Protein AF-A0A383DJA4-F1 (afdb_monomer_lite)

Organism: NCBI:txid408172

Radius of gyration: 22.11 Å; chains: 1; bounding box: 58×36×63 Å

Structure (mmCIF, N/CA/C/O backbone):
data_AF-A0A383DJA4-F1
#
_entry.id   AF-A0A383DJA4-F1
#
loop_
_atom_site.group_PDB
_atom_site.id
_atom_site.type_symbol
_atom_site.label_atom_id
_atom_site.label_alt_id
_atom_site.label_comp_id
_atom_site.label_asym_id
_atom_site.label_entity_id
_atom_site.label_seq_id
_atom_site.pdbx_PDB_ins_code
_atom_site.Cartn_x
_atom_site.Cartn_y
_atom_site.Cartn_z
_atom_site.occupancy
_atom_site.B_iso_or_equiv
_atom_site.auth_seq_id
_atom_site.auth_comp_id
_atom_site.auth_asym_id
_atom_site.auth_atom_id
_atom_site.pdbx_PDB_model_num
ATOM 1 N N . ASN A 1 1 ? -35.444 24.621 25.934 1.00 36.69 1 ASN A N 1
ATOM 2 C CA . ASN A 1 1 ? -34.147 24.073 26.395 1.00 36.69 1 ASN A CA 1
ATOM 3 C C . ASN A 1 1 ? -33.479 23.243 25.308 1.00 36.69 1 ASN A C 1
ATOM 5 O O . ASN A 1 1 ? -33.833 22.087 25.128 1.00 36.69 1 ASN A O 1
ATOM 9 N N . LYS A 1 2 ? -32.539 23.831 24.553 1.00 37.38 2 LYS A N 1
ATOM 10 C CA . LYS A 1 2 ? -31.688 23.091 23.603 1.00 37.38 2 LYS A CA 1
ATOM 11 C C . LYS A 1 2 ? -30.588 22.378 24.393 1.00 37.38 2 LYS A C 1
ATOM 13 O O . LYS A 1 2 ? -29.682 23.032 24.902 1.00 37.38 2 LYS A O 1
ATOM 18 N N . ILE A 1 3 ? -30.674 21.056 24.503 1.00 41.81 3 ILE A N 1
ATOM 19 C CA . ILE A 1 3 ? -29.610 20.230 25.083 1.00 41.81 3 ILE A CA 1
ATOM 20 C C . ILE A 1 3 ? -28.424 20.260 24.108 1.00 41.81 3 ILE A C 1
ATOM 22 O O . ILE A 1 3 ? -28.474 19.672 23.029 1.00 41.81 3 ILE A O 1
ATOM 26 N N . ARG A 1 4 ? -27.365 20.996 24.464 1.00 40.56 4 ARG A N 1
ATOM 27 C CA . ARG A 1 4 ? -26.066 20.935 23.782 1.00 40.56 4 ARG A CA 1
ATOM 28 C C . ARG A 1 4 ? -25.400 19.612 24.161 1.00 40.56 4 ARG A C 1
ATOM 30 O O . ARG A 1 4 ? -24.919 19.464 25.280 1.00 40.56 4 ARG A O 1
ATOM 37 N N . TYR A 1 5 ? -25.355 18.655 23.240 1.00 43.69 5 TYR A N 1
ATOM 38 C CA . TYR A 1 5 ? -24.481 17.495 23.391 1.00 43.69 5 TYR A CA 1
ATOM 39 C C . TYR A 1 5 ? -23.028 17.959 23.225 1.00 43.69 5 TYR A C 1
ATOM 41 O O . TYR A 1 5 ? -22.629 18.393 22.147 1.00 43.69 5 TYR A O 1
ATOM 49 N N . SER A 1 6 ? -22.250 17.911 24.308 1.00 46.97 6 SER A N 1
ATOM 50 C CA . SER A 1 6 ? -20.800 18.121 24.269 1.00 46.97 6 SER A CA 1
ATOM 51 C C . SER A 1 6 ? -20.149 17.063 23.372 1.00 46.97 6 SER A C 1
ATOM 53 O O . SER A 1 6 ? -20.383 15.865 23.546 1.00 46.97 6 SER A O 1
ATOM 55 N N . LEU A 1 7 ? -19.322 17.503 22.420 1.00 54.00 7 LEU A N 1
ATOM 56 C CA . LEU A 1 7 ? -18.542 16.638 21.524 1.00 54.00 7 LEU A CA 1
ATOM 57 C C . LEU A 1 7 ? -17.468 15.820 22.272 1.00 54.00 7 LEU A C 1
ATOM 59 O O . LEU A 1 7 ? -17.029 14.789 21.767 1.00 54.00 7 LEU A O 1
ATOM 63 N N . PHE A 1 8 ? -17.095 16.234 23.488 1.00 50.50 8 PHE A N 1
ATOM 64 C CA . PHE A 1 8 ? -15.982 15.680 24.264 1.00 50.50 8 PHE A CA 1
ATOM 65 C C . PHE A 1 8 ? -16.396 15.354 25.706 1.00 50.50 8 PHE A C 1
ATOM 67 O O . PHE A 1 8 ? -15.856 15.894 26.669 1.00 50.50 8 PHE A O 1
ATOM 74 N N . ASN A 1 9 ? -17.370 14.461 25.890 1.00 56.31 9 ASN A N 1
ATOM 75 C CA . ASN A 1 9 ? -17.586 13.873 27.213 1.00 56.31 9 ASN A CA 1
ATOM 76 C C . ASN A 1 9 ? -16.509 12.816 27.490 1.00 56.31 9 ASN A C 1
ATOM 78 O O . ASN A 1 9 ? -16.400 11.836 26.750 1.00 56.31 9 ASN A O 1
ATOM 82 N N . ARG A 1 10 ? -15.743 13.005 28.574 1.00 49.97 10 ARG A N 1
ATOM 83 C CA . ARG A 1 10 ? -14.721 12.067 29.063 1.00 49.97 10 ARG A CA 1
ATOM 84 C C . ARG A 1 10 ? -15.340 10.677 29.241 1.00 49.97 10 ARG A C 1
ATOM 86 O O . ARG A 1 10 ? -16.237 10.495 30.061 1.00 49.97 10 ARG A O 1
ATOM 93 N N . MET A 1 11 ? -14.880 9.699 28.463 1.00 60.19 11 MET A N 1
ATOM 94 C CA . MET A 1 11 ? -15.284 8.303 28.624 1.00 60.19 11 MET A CA 1
ATOM 95 C C . MET A 1 11 ? -14.373 7.643 29.659 1.00 60.19 11 MET A C 1
ATOM 97 O O . MET A 1 11 ? -13.220 7.356 29.367 1.00 60.19 11 MET A O 1
ATOM 101 N N . THR A 1 12 ? -14.872 7.436 30.877 1.00 57.19 12 THR A N 1
ATOM 102 C CA . THR A 1 12 ? -14.151 6.707 31.937 1.00 57.19 12 THR A CA 1
ATOM 103 C C . THR A 1 12 ? -14.198 5.192 31.740 1.00 57.19 12 THR A C 1
ATOM 105 O O . THR A 1 12 ? -13.242 4.515 32.092 1.00 57.19 12 THR A O 1
ATOM 108 N N . PHE A 1 13 ? -15.261 4.663 31.123 1.00 63.03 13 PHE A N 1
ATOM 109 C CA . PHE A 1 13 ? -15.397 3.242 30.798 1.00 63.03 13 PHE A CA 1
ATOM 110 C C . PHE A 1 13 ? -15.986 3.073 29.397 1.00 63.03 13 PHE A C 1
ATOM 112 O O . PHE A 1 13 ? -17.065 3.592 29.101 1.00 63.03 13 PHE A O 1
ATOM 119 N N . ARG A 1 14 ? -15.276 2.347 28.526 1.00 77.81 14 ARG A N 1
ATOM 120 C CA . ARG A 1 14 ? -15.771 1.944 27.203 1.00 77.81 14 ARG A CA 1
ATOM 121 C C . ARG A 1 14 ? -15.670 0.437 27.028 1.00 77.81 14 ARG A C 1
ATOM 123 O O . ARG A 1 14 ? -14.791 -0.204 27.596 1.00 77.81 14 ARG A O 1
ATOM 130 N N . GLN A 1 15 ? -16.548 -0.116 26.206 1.00 76.94 15 GLN A N 1
ATOM 131 C CA . GLN A 1 15 ? -16.398 -1.491 25.750 1.00 76.94 15 GLN A CA 1
ATOM 132 C C . GLN A 1 15 ? -15.253 -1.528 24.721 1.00 76.94 15 GLN A C 1
ATOM 134 O O . GLN A 1 15 ? -15.346 -0.796 23.730 1.00 76.94 15 GLN A O 1
ATOM 139 N N . PRO A 1 16 ? -14.175 -2.296 24.958 1.00 79.12 16 PRO A N 1
ATOM 140 C CA . PRO A 1 16 ? -13.073 -2.399 24.008 1.00 79.12 16 PRO A CA 1
ATOM 141 C C . PRO A 1 16 ? -13.547 -3.083 22.726 1.00 79.12 16 PRO A C 1
ATOM 143 O O . PRO A 1 16 ? -14.452 -3.923 22.751 1.00 79.12 16 PRO A O 1
ATOM 146 N N . VAL A 1 17 ? -12.928 -2.744 21.596 1.00 84.06 17 VAL A N 1
ATOM 147 C CA . VAL A 1 17 ? -13.124 -3.514 20.363 1.00 84.06 17 VAL A CA 1
ATOM 148 C C . VAL A 1 17 ? -12.284 -4.774 20.499 1.00 84.06 17 VAL A C 1
ATOM 150 O O . VAL A 1 17 ? -11.077 -4.715 20.315 1.00 84.06 17 VAL A O 1
ATOM 153 N N . VAL A 1 18 ? -12.894 -5.886 20.910 1.00 88.00 18 VAL A N 1
ATOM 154 C CA . VAL A 1 18 ? -12.168 -7.137 21.208 1.00 88.00 18 VAL A CA 1
ATOM 155 C C . VAL A 1 18 ? -11.721 -7.846 19.931 1.00 88.00 18 VAL A C 1
ATOM 157 O O . VAL A 1 18 ? -10.598 -8.343 19.852 1.00 88.00 18 VAL A O 1
ATOM 160 N N . PHE A 1 19 ? -12.599 -7.870 18.930 1.00 91.88 19 PHE A N 1
ATOM 161 C CA . PHE A 1 19 ? -12.393 -8.602 17.691 1.00 91.88 19 PHE A CA 1
ATOM 162 C C . PHE A 1 19 ? -13.035 -7.866 16.515 1.00 91.88 19 PHE A C 1
ATOM 164 O O . PHE A 1 19 ? -14.176 -7.408 16.618 1.00 91.88 19 PHE A O 1
ATOM 171 N N . THR A 1 20 ? -12.314 -7.792 15.398 1.00 94.06 20 THR A N 1
ATOM 172 C CA . THR A 1 20 ? -12.831 -7.307 14.116 1.00 94.06 20 THR A CA 1
ATOM 173 C C . THR A 1 20 ? -12.688 -8.434 13.088 1.00 94.06 20 THR A C 1
ATOM 175 O O . THR A 1 20 ? -11.559 -8.760 12.712 1.00 94.06 20 THR A O 1
ATOM 178 N N . PRO A 1 21 ? -13.797 -9.045 12.622 1.00 94.00 21 PRO A N 1
ATOM 179 C CA . PRO A 1 21 ? -13.732 -10.190 11.715 1.00 94.00 21 PRO A CA 1
ATOM 180 C C . PRO A 1 21 ? -13.107 -9.816 10.373 1.00 94.00 21 PRO A C 1
ATOM 182 O O . PRO A 1 21 ? -12.236 -10.536 9.890 1.00 94.00 21 PRO A O 1
ATOM 185 N N . PHE A 1 22 ? -13.527 -8.682 9.808 1.00 95.38 22 PHE A N 1
ATOM 186 C CA . PHE A 1 22 ? -12.942 -8.097 8.613 1.00 95.38 22 PHE A CA 1
ATOM 187 C C . PHE A 1 22 ? -13.108 -6.571 8.592 1.00 95.38 22 PHE A C 1
ATOM 189 O O . PHE A 1 22 ? -14.015 -6.023 9.224 1.00 95.38 22 PHE A O 1
ATOM 196 N N . ASP A 1 23 ? -12.237 -5.898 7.852 1.00 95.38 23 ASP A N 1
ATOM 197 C CA . ASP A 1 23 ? -12.237 -4.462 7.593 1.00 95.38 23 ASP A CA 1
ATOM 198 C C . ASP A 1 23 ? -11.771 -4.237 6.153 1.00 95.38 23 ASP A C 1
ATOM 200 O O . ASP A 1 23 ? -10.689 -4.681 5.775 1.00 95.38 23 ASP A O 1
ATOM 204 N N . VAL A 1 24 ? -12.605 -3.591 5.340 1.00 97.44 24 VAL A N 1
ATOM 205 C CA . VAL A 1 24 ? -12.320 -3.365 3.918 1.00 97.44 24 VAL A CA 1
ATOM 206 C C . VAL A 1 24 ? -11.939 -1.909 3.718 1.00 97.44 24 VAL A C 1
ATOM 208 O O . VAL A 1 24 ? -12.684 -1.007 4.103 1.00 97.44 24 VAL A O 1
ATOM 211 N N . LYS A 1 25 ? -10.798 -1.684 3.072 1.00 96.88 25 LYS A N 1
ATOM 212 C CA . LYS A 1 25 ? -10.290 -0.362 2.719 1.00 96.88 25 LYS A CA 1
ATOM 213 C C . LYS A 1 25 ? -10.153 -0.272 1.211 1.00 96.88 25 LYS A C 1
ATOM 215 O O . LYS A 1 25 ? -9.605 -1.164 0.571 1.00 96.88 25 LYS A O 1
ATOM 220 N N . VAL A 1 26 ? -10.636 0.829 0.657 1.00 97.19 26 VAL A N 1
ATOM 221 C CA . VAL A 1 26 ? -10.493 1.161 -0.759 1.00 97.19 26 VAL A CA 1
ATOM 222 C C . VAL A 1 26 ? -10.025 2.599 -0.829 1.00 97.19 26 VAL A C 1
ATOM 224 O O . VAL A 1 26 ? -10.573 3.456 -0.133 1.00 97.19 26 VAL A O 1
ATOM 227 N N . GLY A 1 27 ? -9.019 2.874 -1.649 1.00 94.88 27 GLY A N 1
ATOM 228 C CA . GLY A 1 27 ? -8.505 4.227 -1.755 1.00 94.88 27 GLY A CA 1
ATOM 229 C C . GLY A 1 27 ? -7.751 4.507 -3.038 1.00 94.88 27 GLY A C 1
ATOM 230 O O . GLY A 1 27 ? -7.279 3.609 -3.731 1.00 94.88 27 GLY A O 1
ATOM 231 N N . TYR A 1 28 ? -7.647 5.799 -3.325 1.00 93.38 28 TYR A N 1
ATOM 232 C CA . TYR A 1 28 ? -6.825 6.339 -4.394 1.00 93.38 28 TYR A CA 1
ATOM 233 C C . TYR A 1 28 ? -5.435 6.655 -3.863 1.00 93.38 28 TYR A C 1
ATOM 235 O O . TYR A 1 28 ? -5.292 7.134 -2.736 1.00 93.38 28 TYR A O 1
ATOM 243 N N . LEU A 1 29 ? -4.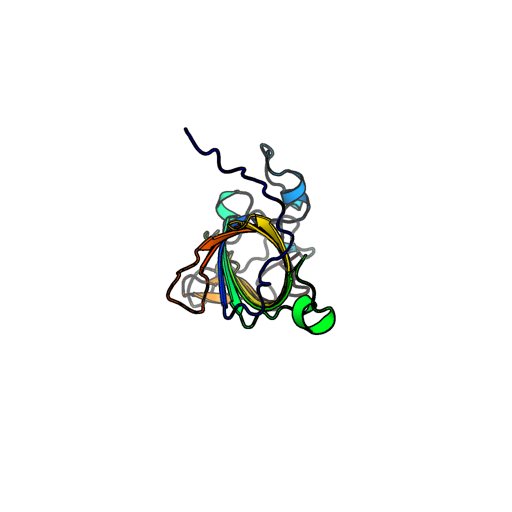422 6.429 -4.689 1.00 90.81 29 LEU A N 1
ATOM 244 C CA . LEU A 1 29 ? -3.044 6.738 -4.342 1.00 90.81 29 LEU A CA 1
ATOM 245 C C . LEU A 1 29 ? -2.300 7.394 -5.497 1.00 90.81 29 LEU A C 1
ATOM 247 O O . LEU A 1 29 ? -2.626 7.204 -6.672 1.00 90.81 29 LEU A O 1
ATOM 251 N N . TYR A 1 30 ? -1.274 8.142 -5.111 1.00 88.81 30 TYR A N 1
ATOM 252 C CA . TYR A 1 30 ? -0.216 8.604 -5.992 1.00 88.81 30 TYR A CA 1
ATOM 253 C C . TYR A 1 30 ? 1.065 7.849 -5.654 1.00 88.81 30 TYR A C 1
ATOM 255 O O . TYR A 1 30 ? 1.233 7.438 -4.507 1.00 88.81 30 TYR A O 1
ATOM 263 N N . TYR A 1 31 ? 1.962 7.659 -6.620 1.00 87.00 31 TYR A N 1
ATOM 264 C CA . TYR A 1 31 ? 3.228 6.970 -6.374 1.00 87.00 31 TYR A CA 1
ATOM 265 C C . TYR A 1 31 ? 4.440 7.688 -6.969 1.00 87.00 31 TYR A C 1
ATOM 267 O O . TYR A 1 31 ? 4.378 8.400 -7.976 1.00 87.00 31 TYR A O 1
ATOM 275 N N . GLY A 1 32 ? 5.573 7.478 -6.311 1.00 85.31 32 GLY A N 1
ATOM 276 C CA . GLY A 1 32 ? 6.858 8.072 -6.636 1.00 85.31 32 GLY A CA 1
ATOM 277 C C . GLY A 1 32 ? 7.852 7.843 -5.508 1.00 85.31 32 GLY A C 1
ATOM 278 O O . GLY A 1 32 ? 7.481 7.363 -4.435 1.00 85.31 32 GLY A O 1
ATOM 279 N N . ARG A 1 33 ? 9.109 8.202 -5.761 1.00 81.69 33 ARG A N 1
ATOM 280 C CA . ARG A 1 33 ? 10.198 8.041 -4.793 1.00 81.69 33 ARG A CA 1
ATOM 281 C C . ARG A 1 33 ? 10.136 9.092 -3.678 1.00 81.69 33 ARG A C 1
ATOM 283 O O . ARG A 1 33 ? 9.315 10.003 -3.702 1.00 81.69 33 ARG A O 1
ATOM 290 N N . LYS A 1 34 ? 11.050 9.019 -2.707 1.00 74.56 34 LYS A N 1
ATOM 291 C CA . LYS A 1 34 ? 11.181 9.964 -1.581 1.00 74.56 34 LYS A CA 1
ATOM 292 C C . LYS A 1 34 ? 11.076 11.449 -1.979 1.00 74.56 34 LYS A C 1
ATOM 294 O O . LYS A 1 34 ? 10.417 12.206 -1.271 1.00 74.56 34 LYS A O 1
ATOM 299 N N . ASN A 1 35 ? 11.684 11.855 -3.096 1.00 72.19 35 ASN A N 1
ATOM 300 C CA . ASN A 1 35 ? 11.674 13.249 -3.565 1.00 72.19 35 ASN A CA 1
ATOM 301 C C . ASN A 1 35 ? 10.301 13.713 -4.080 1.00 72.19 35 ASN A C 1
ATOM 303 O O . ASN A 1 35 ? 9.970 14.889 -3.960 1.00 72.19 35 ASN A O 1
ATOM 307 N N . TYR A 1 36 ? 9.460 12.785 -4.541 1.00 72.75 36 TYR A N 1
ATOM 308 C CA . TYR A 1 36 ? 8.096 13.087 -4.964 1.00 72.75 36 TYR A CA 1
ATOM 309 C C . TYR A 1 36 ? 7.235 13.524 -3.770 1.00 72.75 36 TYR A C 1
ATOM 311 O O . TYR A 1 36 ? 6.466 14.481 -3.845 1.00 72.75 36 TYR A O 1
ATOM 319 N N . TRP A 1 37 ? 7.396 12.836 -2.636 1.00 70.56 37 TRP A N 1
ATOM 320 C CA . TRP A 1 37 ? 6.610 13.084 -1.427 1.00 70.56 37 TRP A CA 1
ATOM 321 C C . TRP A 1 37 ? 7.079 14.293 -0.623 1.00 70.56 37 TRP A C 1
ATOM 323 O O . TRP A 1 37 ? 6.260 14.908 0.057 1.00 70.56 37 TRP A O 1
ATOM 333 N N . SER A 1 38 ? 8.359 14.672 -0.710 1.00 65.12 38 SER A N 1
ATOM 334 C CA . SER A 1 38 ? 8.870 15.869 -0.026 1.00 65.12 38 SER A CA 1
ATOM 335 C C . SER A 1 38 ? 8.292 17.177 -0.577 1.00 65.12 38 SER A C 1
ATOM 337 O O . SER A 1 38 ? 8.434 18.217 0.061 1.00 65.12 38 SER A O 1
ATOM 339 N N . GLN A 1 39 ? 7.626 17.124 -1.733 1.00 63.84 39 GLN A N 1
ATOM 340 C CA . GLN A 1 39 ? 7.065 18.279 -2.432 1.00 63.84 39 GLN A CA 1
ATOM 341 C C . GLN A 1 39 ? 5.526 18.368 -2.320 1.00 63.84 39 GLN A C 1
ATOM 343 O O . GLN A 1 39 ? 4.914 19.269 -2.889 1.00 63.84 39 GLN A O 1
ATOM 348 N N . LEU A 1 40 ? 4.871 17.458 -1.584 1.00 60.19 40 LEU A N 1
ATOM 349 C CA . LEU A 1 40 ? 3.418 17.465 -1.345 1.00 60.19 40 LEU A CA 1
ATOM 350 C C . LEU A 1 40 ? 3.045 18.240 -0.059 1.00 60.19 40 LEU A C 1
ATOM 352 O O . LEU A 1 40 ? 3.847 18.285 0.872 1.00 60.19 40 LEU A O 1
ATOM 356 N N . PRO A 1 41 ? 1.832 18.832 0.049 1.00 48.44 41 PRO A N 1
ATOM 357 C CA . PRO A 1 41 ? 0.689 18.741 -0.872 1.00 48.44 41 PRO A CA 1
ATOM 358 C C . PRO A 1 41 ? 0.663 19.817 -1.974 1.00 48.44 41 PRO A C 1
ATOM 360 O O . PRO A 1 41 ? -0.220 19.786 -2.827 1.00 48.44 41 PRO A O 1
ATOM 363 N N . PHE A 1 42 ? 1.609 20.758 -1.971 1.00 48.91 42 PHE A N 1
ATOM 364 C CA . PHE A 1 42 ? 1.655 21.891 -2.896 1.00 48.91 42 PHE A CA 1
ATOM 365 C C . PHE A 1 42 ? 2.830 21.742 -3.865 1.00 48.91 42 PHE A C 1
ATOM 367 O O . PHE A 1 42 ? 3.833 22.437 -3.729 1.00 48.91 42 PHE A O 1
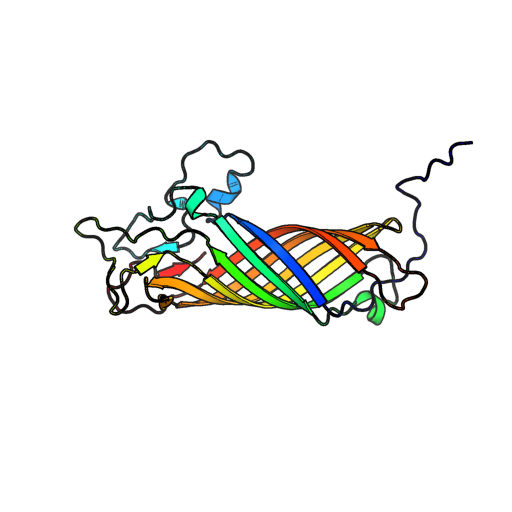ATOM 374 N N . ASN A 1 43 ? 2.710 20.836 -4.839 1.00 50.44 43 ASN A N 1
ATOM 375 C CA . ASN A 1 43 ? 3.715 20.729 -5.892 1.00 50.44 43 ASN A CA 1
ATOM 376 C C . ASN A 1 43 ? 3.246 21.437 -7.168 1.00 50.44 43 ASN A C 1
ATOM 378 O O . ASN A 1 43 ? 2.307 20.988 -7.825 1.00 50.44 43 ASN A O 1
ATOM 382 N N . SER A 1 44 ? 3.904 22.543 -7.510 1.00 51.94 44 SER A N 1
ATOM 383 C CA . SER A 1 44 ? 3.809 23.217 -8.812 1.00 51.94 44 SER A CA 1
ATOM 384 C C . SER A 1 44 ? 5.055 23.001 -9.679 1.00 51.94 44 SER A C 1
ATOM 386 O O . SER A 1 44 ? 5.136 23.554 -10.774 1.00 51.94 44 SER A O 1
ATOM 388 N N . SER A 1 45 ? 6.038 22.231 -9.197 1.00 55.62 45 SER A N 1
ATOM 389 C CA . SER A 1 45 ? 7.289 21.977 -9.909 1.00 55.62 45 SER A CA 1
ATOM 390 C C . SER A 1 45 ? 7.194 20.752 -10.822 1.00 55.62 45 SER A C 1
ATOM 392 O O . SER A 1 45 ? 6.394 19.840 -10.599 1.00 55.62 45 SER A O 1
ATOM 394 N N . ASN A 1 46 ? 7.990 20.756 -11.893 1.00 59.66 46 ASN A N 1
ATOM 395 C CA . ASN A 1 46 ? 8.034 19.658 -12.854 1.00 59.66 46 ASN A CA 1
ATOM 396 C C . ASN A 1 46 ? 8.634 18.404 -12.202 1.00 59.66 46 ASN A C 1
ATOM 398 O O . ASN A 1 46 ? 9.686 18.474 -11.571 1.00 59.66 46 ASN A O 1
ATOM 402 N N . ILE A 1 47 ? 7.976 17.259 -12.401 1.00 63.62 47 ILE A N 1
ATOM 403 C CA . ILE A 1 47 ? 8.451 15.942 -11.960 1.00 63.62 47 ILE A CA 1
ATOM 404 C C . ILE A 1 47 ? 9.815 15.660 -12.602 1.00 63.62 47 ILE A C 1
ATOM 406 O O . ILE A 1 47 ? 9.982 15.806 -13.812 1.00 63.62 47 ILE A O 1
ATOM 410 N N . THR A 1 48 ? 10.787 15.246 -11.791 1.00 64.31 48 THR A N 1
ATOM 411 C CA . THR A 1 48 ? 12.163 14.971 -12.220 1.00 64.31 48 THR A CA 1
ATOM 412 C C . THR A 1 48 ? 12.475 13.474 -12.212 1.00 64.31 48 THR A C 1
ATOM 414 O O . THR A 1 48 ? 11.763 12.662 -11.622 1.00 64.31 48 THR A O 1
ATOM 417 N N . ILE A 1 49 ? 13.602 13.089 -12.817 1.00 61.38 49 ILE A N 1
ATOM 418 C CA . ILE A 1 49 ? 14.094 11.698 -12.845 1.00 61.38 49 ILE A CA 1
ATOM 419 C C . ILE A 1 49 ? 14.279 11.126 -11.426 1.00 61.38 49 ILE A C 1
ATOM 421 O O . ILE A 1 49 ? 14.073 9.934 -11.203 1.00 61.38 49 ILE A O 1
ATOM 425 N N . THR A 1 50 ? 14.609 11.970 -10.442 1.00 65.25 50 THR A N 1
ATOM 426 C CA . THR A 1 50 ? 14.807 11.537 -9.047 1.00 65.25 50 THR A CA 1
ATOM 427 C C . THR A 1 50 ? 13.513 11.125 -8.334 1.00 65.25 50 THR A C 1
ATOM 429 O O . THR A 1 50 ? 13.568 10.504 -7.272 1.00 65.25 50 THR A O 1
ATOM 432 N N . ASP A 1 51 ? 12.357 11.406 -8.943 1.00 73.44 51 ASP A N 1
ATOM 433 C CA . ASP A 1 51 ? 11.025 11.043 -8.450 1.00 73.44 51 ASP A CA 1
ATOM 434 C C . ASP A 1 51 ? 10.556 9.672 -8.971 1.00 73.44 51 ASP A C 1
ATOM 436 O O . ASP A 1 51 ? 9.445 9.221 -8.655 1.00 73.44 51 ASP A O 1
ATOM 440 N N . SER A 1 52 ? 11.370 9.014 -9.805 1.00 81.06 52 SER A N 1
ATOM 441 C CA . SER A 1 52 ? 11.100 7.683 -10.350 1.00 81.06 52 SER A CA 1
ATOM 442 C C . SER A 1 52 ? 11.221 6.598 -9.267 1.00 81.06 52 SER A C 1
ATOM 444 O O . SER A 1 52 ? 12.259 6.531 -8.609 1.00 81.06 52 SER A O 1
ATOM 446 N N . PRO A 1 53 ? 10.204 5.733 -9.092 1.00 84.00 53 PRO A N 1
ATOM 447 C CA . PRO A 1 53 ? 10.226 4.624 -8.138 1.00 84.00 53 PRO A CA 1
ATOM 448 C C . PRO A 1 53 ? 10.996 3.401 -8.665 1.00 84.00 53 PRO A C 1
ATOM 450 O O . PRO A 1 53 ? 11.222 2.453 -7.925 1.00 84.00 53 PRO A O 1
ATOM 453 N N . VAL A 1 54 ? 11.369 3.380 -9.951 1.00 86.69 54 VAL A N 1
ATOM 454 C CA . VAL A 1 54 ? 12.166 2.292 -10.535 1.00 86.69 54 VAL A CA 1
ATOM 455 C C . VAL A 1 54 ? 13.648 2.648 -10.517 1.00 86.69 54 VAL A C 1
ATOM 457 O O . VAL A 1 54 ? 14.030 3.782 -10.820 1.00 86.69 54 VAL A O 1
ATOM 460 N N . LEU A 1 55 ? 14.480 1.663 -10.189 1.00 85.25 55 LEU A N 1
ATOM 461 C CA . LEU A 1 55 ? 15.934 1.747 -10.257 1.00 85.25 55 LEU A CA 1
ATOM 462 C C . LEU A 1 55 ? 16.397 1.168 -11.594 1.00 85.25 55 LEU A C 1
ATOM 464 O O . LEU A 1 55 ? 16.071 0.025 -11.924 1.00 85.25 55 LEU A O 1
ATOM 468 N N . LEU A 1 56 ? 17.122 1.979 -12.360 1.00 85.62 56 LEU A N 1
ATOM 469 C CA . LEU A 1 56 ? 17.634 1.625 -13.680 1.00 85.62 56 LEU A CA 1
ATOM 470 C C . LEU A 1 56 ? 19.080 1.129 -13.596 1.00 85.62 56 LEU A C 1
ATOM 472 O O . LEU A 1 56 ? 19.824 1.512 -12.691 1.00 85.62 56 LEU A O 1
ATOM 476 N N . ASP A 1 57 ? 19.471 0.297 -14.555 1.00 80.88 57 ASP A N 1
ATOM 477 C CA . ASP A 1 57 ? 20.857 -0.085 -14.788 1.00 80.88 57 ASP A CA 1
ATOM 478 C C . ASP A 1 57 ? 21.683 1.053 -15.423 1.00 80.88 57 ASP A C 1
ATOM 480 O O . ASP A 1 57 ? 21.191 2.143 -15.712 1.00 80.88 57 ASP A O 1
ATOM 484 N N . SER A 1 58 ? 22.975 0.809 -15.652 1.00 78.12 58 SER A N 1
ATOM 485 C CA . SER A 1 58 ? 23.889 1.804 -16.229 1.00 78.12 58 SER A CA 1
ATOM 486 C C . SER A 1 58 ? 23.652 2.107 -17.714 1.00 78.12 58 SER A C 1
ATOM 488 O O . SER A 1 58 ? 24.294 3.013 -18.249 1.00 78.12 58 SER A O 1
ATOM 490 N N . THR A 1 59 ? 22.766 1.373 -18.396 1.00 75.25 59 THR A N 1
ATOM 491 C CA . THR A 1 59 ? 22.460 1.604 -19.817 1.00 75.25 59 THR A CA 1
ATOM 492 C C . THR A 1 59 ? 21.494 2.765 -20.013 1.00 75.25 59 THR A C 1
ATOM 494 O O . THR A 1 59 ? 21.421 3.314 -21.113 1.00 75.25 59 THR A O 1
ATOM 497 N N . GLN A 1 60 ? 20.786 3.175 -18.954 1.00 73.69 60 GLN A N 1
ATOM 498 C CA . GLN A 1 60 ? 19.807 4.243 -19.030 1.00 73.69 60 GLN A CA 1
ATOM 499 C C . GLN A 1 60 ? 19.780 5.138 -17.789 1.00 73.69 60 GLN A C 1
ATOM 501 O O . GLN A 1 60 ? 19.646 4.686 -16.659 1.00 73.69 60 GLN A O 1
ATOM 506 N N . TYR A 1 61 ? 19.765 6.450 -18.033 1.00 67.19 61 TYR A N 1
ATOM 507 C CA . TYR A 1 61 ? 19.786 7.467 -16.976 1.00 67.19 61 TYR A CA 1
ATOM 508 C C . TYR A 1 61 ? 18.430 8.137 -16.722 1.00 67.19 61 TYR A C 1
ATOM 510 O O . TYR A 1 61 ? 18.302 8.901 -15.771 1.00 67.19 61 TYR A O 1
ATOM 518 N N . GLU A 1 62 ? 17.411 7.871 -17.548 1.00 73.06 62 GLU A N 1
ATOM 519 C CA . GLU A 1 62 ? 16.112 8.547 -17.460 1.00 73.06 62 GLU A CA 1
ATOM 520 C C . GLU A 1 62 ? 14.923 7.580 -17.547 1.00 73.06 62 GLU A C 1
ATOM 522 O O . GLU A 1 62 ? 14.850 6.744 -18.452 1.00 73.06 62 GLU A O 1
ATOM 527 N N . PHE A 1 63 ? 13.932 7.763 -16.667 1.00 78.62 63 PHE A N 1
ATOM 528 C CA . PHE A 1 63 ? 12.649 7.054 -16.701 1.00 78.62 63 PHE A CA 1
ATOM 529 C C . PHE A 1 63 ? 11.494 8.025 -16.980 1.00 78.62 63 PHE A C 1
ATOM 531 O O . PHE A 1 63 ? 10.803 8.481 -16.069 1.00 78.62 63 PHE A O 1
ATOM 538 N N . LYS A 1 64 ? 11.285 8.355 -18.260 1.00 78.44 64 LYS A N 1
ATOM 539 C CA . LYS A 1 64 ? 10.313 9.384 -18.681 1.00 78.44 64 LYS A CA 1
ATOM 540 C C . LYS A 1 64 ? 8.856 8.905 -18.775 1.00 78.44 64 LYS A C 1
ATOM 542 O O . LYS A 1 64 ? 7.953 9.679 -19.068 1.00 78.44 64 LYS A O 1
ATOM 547 N N . ILE A 1 65 ? 8.607 7.624 -18.505 1.00 81.56 65 ILE A N 1
ATOM 548 C CA . ILE A 1 65 ? 7.304 6.964 -18.702 1.00 81.56 65 ILE A CA 1
ATOM 549 C C . ILE A 1 65 ? 6.200 7.573 -17.808 1.00 81.56 65 ILE A C 1
ATOM 551 O O . ILE A 1 65 ? 5.031 7.651 -18.190 1.00 81.56 65 ILE A O 1
ATOM 555 N N . ILE A 1 66 ? 6.574 8.050 -16.617 1.00 80.44 66 ILE A N 1
ATOM 556 C CA . ILE A 1 66 ? 5.656 8.568 -15.589 1.00 80.44 66 ILE A CA 1
ATOM 557 C C . ILE A 1 66 ? 5.944 10.026 -15.200 1.00 80.44 66 ILE A C 1
ATOM 559 O O . ILE A 1 66 ? 5.754 10.425 -14.050 1.00 80.44 66 ILE A O 1
ATOM 563 N N . GLU A 1 67 ? 6.430 10.842 -16.135 1.00 76.75 67 GLU A N 1
ATOM 564 C CA . GLU A 1 67 ? 6.642 12.280 -15.889 1.00 76.75 67 GLU A CA 1
ATOM 565 C C . GLU A 1 67 ? 5.333 13.031 -15.627 1.00 76.75 67 GLU A C 1
ATOM 567 O O . GLU A 1 67 ? 5.325 14.048 -14.942 1.00 76.75 67 GLU A O 1
ATOM 572 N N . THR A 1 68 ? 4.206 12.522 -16.125 1.00 77.19 68 THR A N 1
ATOM 573 C CA . THR A 1 68 ? 2.896 13.127 -15.885 1.00 77.19 68 THR A CA 1
ATOM 574 C C . THR A 1 68 ? 2.285 12.618 -14.581 1.00 77.19 68 THR A C 1
ATOM 576 O O . THR A 1 68 ? 2.334 11.430 -14.255 1.00 77.19 68 THR A O 1
ATOM 579 N N . THR A 1 69 ? 1.626 13.509 -13.834 1.00 76.94 69 THR A N 1
ATOM 580 C CA . THR A 1 69 ? 0.901 13.141 -12.603 1.00 76.94 69 THR A CA 1
ATOM 581 C C . THR A 1 69 ? -0.252 12.176 -12.865 1.00 76.94 69 THR A C 1
ATOM 583 O O . THR A 1 69 ? -0.649 11.436 -11.969 1.00 76.94 69 THR A O 1
ATOM 586 N N . THR A 1 70 ? -0.797 12.155 -14.083 1.00 81.62 70 THR A N 1
ATOM 587 C CA . THR A 1 70 ? -1.836 11.209 -14.505 1.00 81.62 70 THR A CA 1
ATOM 588 C C . THR A 1 70 ? -1.328 9.777 -14.500 1.00 81.62 70 THR A C 1
ATOM 590 O O . THR A 1 70 ? -2.011 8.913 -13.960 1.00 81.62 70 THR A O 1
ATOM 593 N N . ASN A 1 71 ? -0.105 9.544 -14.989 1.00 85.50 71 ASN A N 1
ATOM 594 C CA . ASN A 1 71 ? 0.510 8.215 -15.016 1.00 85.50 71 ASN A CA 1
ATOM 595 C C . ASN A 1 71 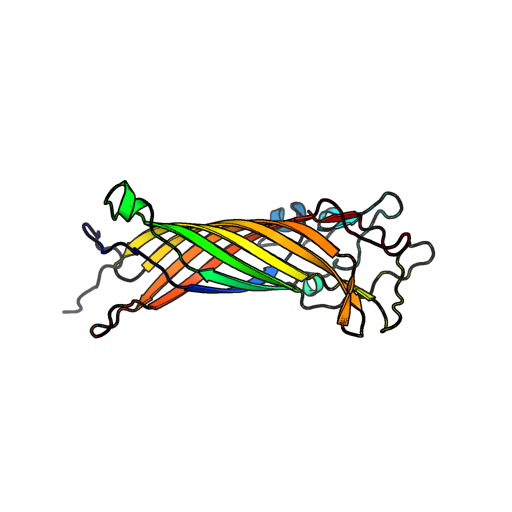? 0.934 7.733 -13.624 1.00 85.50 71 ASN A C 1
ATOM 597 O O . ASN A 1 71 ? 1.345 6.592 -13.476 1.00 85.50 71 ASN A O 1
ATOM 601 N N . ARG A 1 72 ? 0.816 8.587 -12.598 1.00 86.25 72 ARG A N 1
ATOM 602 C CA . ARG A 1 72 ? 1.172 8.285 -11.209 1.00 86.25 72 ARG A CA 1
ATOM 603 C C . ARG A 1 72 ? -0.018 7.913 -10.332 1.00 86.25 72 ARG A C 1
ATOM 605 O O . ARG A 1 72 ? 0.112 7.926 -9.114 1.00 86.25 72 ARG A O 1
ATOM 612 N N . LYS A 1 73 ? -1.182 7.632 -10.914 1.00 89.81 73 LYS A N 1
ATOM 613 C CA . LYS A 1 73 ? -2.416 7.353 -10.169 1.00 89.81 73 LYS A CA 1
ATOM 614 C C . LYS A 1 73 ? -2.704 5.862 -10.113 1.00 89.81 73 LYS A C 1
ATOM 616 O O . LYS A 1 73 ? -2.556 5.156 -11.108 1.00 89.81 73 LYS A O 1
ATOM 621 N N . GLY A 1 74 ? -3.188 5.413 -8.964 1.00 91.88 74 GLY A N 1
ATOM 622 C CA . GLY A 1 74 ? -3.661 4.049 -8.791 1.00 91.88 74 GLY A CA 1
ATOM 623 C C . GLY A 1 74 ? -4.782 3.925 -7.773 1.00 91.88 74 GLY A C 1
ATOM 624 O O . GLY A 1 74 ? -5.158 4.882 -7.088 1.00 91.88 74 GLY A O 1
ATOM 625 N N . LEU A 1 75 ? -5.294 2.706 -7.692 1.00 94.94 75 LEU A N 1
ATOM 626 C CA . LEU A 1 75 ? -6.247 2.237 -6.704 1.00 94.94 75 LEU A CA 1
ATOM 627 C C . LEU A 1 75 ? -5.552 1.216 -5.810 1.00 94.94 75 LEU A C 1
ATOM 629 O O . LEU A 1 75 ? -4.809 0.364 -6.301 1.00 94.94 75 LEU A O 1
ATOM 633 N N . PHE A 1 76 ? -5.859 1.242 -4.518 1.00 95.25 76 PHE A N 1
ATOM 634 C CA . PHE A 1 76 ? -5.615 0.096 -3.657 1.00 95.25 76 PHE A CA 1
ATOM 635 C C . PHE A 1 76 ? -6.912 -0.428 -3.055 1.00 95.25 76 PHE A C 1
ATOM 637 O O . PHE A 1 76 ? -7.837 0.330 -2.749 1.00 95.25 76 PHE A O 1
ATOM 644 N N . ILE A 1 77 ? -6.941 -1.741 -2.866 1.00 97.00 77 ILE A N 1
ATOM 645 C CA . ILE A 1 77 ? -7.954 -2.459 -2.104 1.00 97.00 77 ILE A CA 1
ATOM 646 C C . ILE A 1 77 ? -7.209 -3.284 -1.060 1.00 97.00 77 ILE A C 1
ATOM 648 O O . ILE A 1 77 ? -6.244 -3.978 -1.378 1.00 97.00 77 ILE A O 1
ATOM 652 N N . GLU A 1 78 ? -7.644 -3.197 0.188 1.00 97.44 78 GLU A N 1
ATOM 653 C CA . GLU A 1 78 ? -7.099 -3.972 1.296 1.00 97.44 78 GLU A CA 1
ATOM 654 C C . GLU A 1 78 ? -8.236 -4.579 2.108 1.00 97.44 78 GLU A C 1
ATOM 656 O O . GLU A 1 78 ? -9.234 -3.918 2.399 1.00 97.44 78 GLU A O 1
ATOM 661 N N . ILE A 1 79 ? -8.080 -5.849 2.464 1.00 97.88 79 ILE A N 1
ATOM 662 C CA . ILE A 1 79 ? -8.989 -6.558 3.355 1.00 97.88 79 ILE A CA 1
ATOM 663 C C . ILE A 1 79 ? -8.163 -7.016 4.544 1.00 97.88 79 ILE A C 1
ATOM 665 O O . ILE A 1 79 ? -7.364 -7.941 4.414 1.00 97.88 79 ILE A O 1
ATOM 669 N N . ASP A 1 80 ? -8.378 -6.388 5.694 1.00 97.06 80 ASP A N 1
ATOM 670 C CA . ASP A 1 80 ? -7.844 -6.866 6.962 1.00 97.06 80 ASP A CA 1
ATOM 671 C C . ASP A 1 80 ? -8.844 -7.845 7.582 1.00 97.06 80 ASP A C 1
ATOM 673 O O . ASP A 1 80 ? -10.045 -7.588 7.567 1.00 97.06 80 ASP A O 1
ATOM 677 N N . PHE A 1 81 ? -8.382 -8.945 8.165 1.00 97.00 81 PHE A N 1
ATOM 678 C CA . PHE A 1 81 ? -9.230 -9.967 8.771 1.00 97.00 81 PHE A CA 1
ATOM 679 C C . PHE A 1 81 ? -8.610 -10.552 10.042 1.00 97.00 81 PHE A C 1
ATOM 681 O O . PHE A 1 81 ? -7.408 -10.440 10.290 1.00 97.00 81 PHE A O 1
ATOM 688 N N . LEU A 1 82 ? -9.466 -11.163 10.870 1.00 95.62 82 LEU A N 1
ATOM 689 C CA . LEU A 1 82 ? -9.099 -11.815 12.136 1.00 95.62 82 LEU A CA 1
ATOM 690 C C . LEU A 1 82 ? -8.350 -10.896 13.115 1.00 95.62 82 LEU A C 1
ATOM 692 O O . LEU A 1 82 ? -7.438 -11.324 13.826 1.00 95.62 82 LEU A O 1
ATOM 696 N N . ARG A 1 83 ? -8.731 -9.617 13.173 1.00 95.69 83 ARG A N 1
ATOM 697 C CA . ARG A 1 83 ? -8.031 -8.651 14.021 1.00 95.69 83 ARG A CA 1
ATOM 698 C C . ARG A 1 83 ? -8.454 -8.825 15.470 1.00 95.69 83 ARG A C 1
ATOM 700 O O . ARG A 1 83 ? -9.635 -8.713 15.795 1.00 95.69 83 ARG A O 1
ATOM 707 N N . THR A 1 84 ? -7.481 -9.052 16.339 1.00 94.19 84 THR A N 1
ATOM 708 C CA . THR A 1 84 ? -7.688 -9.383 17.750 1.00 94.19 84 THR A CA 1
ATOM 709 C C . THR A 1 84 ? -6.993 -8.364 18.638 1.00 94.19 84 THR A C 1
ATOM 711 O O . THR A 1 84 ? -5.848 -7.994 18.388 1.00 94.19 84 THR A O 1
ATOM 714 N N . ASN A 1 85 ? -7.685 -7.895 19.675 1.00 92.19 85 ASN A N 1
ATOM 715 C CA . ASN A 1 85 ? -7.190 -6.855 20.571 1.00 92.19 85 ASN A CA 1
ATOM 716 C C . ASN A 1 85 ? -6.332 -7.416 21.710 1.00 92.19 85 ASN A C 1
ATOM 718 O O . ASN A 1 85 ? -6.854 -7.882 22.719 1.00 92.19 85 ASN A O 1
ATOM 722 N N . LEU A 1 86 ? -5.014 -7.312 21.579 1.00 85.44 86 LEU A N 1
ATOM 723 C CA . LEU A 1 86 ? -4.061 -7.830 22.556 1.00 85.44 86 LEU A CA 1
ATOM 724 C C . LEU A 1 86 ? -4.125 -7.112 23.906 1.00 85.44 86 LEU A C 1
ATOM 726 O O . LEU A 1 86 ? -3.963 -7.754 24.941 1.00 85.44 86 LEU A O 1
ATOM 730 N N . THR A 1 87 ? -4.387 -5.800 23.939 1.00 80.38 87 THR A N 1
ATOM 731 C CA . THR A 1 87 ? -4.418 -5.056 25.214 1.00 80.38 87 THR A CA 1
ATOM 732 C C . THR A 1 87 ? -5.584 -5.473 26.096 1.00 80.38 87 THR A C 1
ATOM 734 O O . THR A 1 87 ? -5.450 -5.457 27.321 1.00 80.38 87 THR A O 1
ATOM 737 N N . HIS A 1 88 ? -6.688 -5.904 25.483 1.00 81.06 88 HIS A N 1
ATOM 738 C CA . HIS A 1 88 ? -7.811 -6.491 26.199 1.00 81.06 88 HIS A CA 1
ATOM 739 C C . HIS A 1 88 ? -7.425 -7.806 26.892 1.00 81.06 88 HIS A C 1
ATOM 741 O O . HIS A 1 88 ? -7.767 -7.986 28.057 1.00 81.06 88 HIS A O 1
ATOM 747 N N . PHE A 1 89 ? -6.684 -8.688 26.214 1.00 81.12 89 PHE A N 1
ATOM 748 C CA . PHE A 1 89 ? -6.332 -10.010 26.749 1.00 81.12 89 PHE A CA 1
ATOM 749 C C . PHE A 1 89 ? -5.136 -9.996 27.711 1.00 81.12 89 PHE A C 1
ATOM 751 O O . PHE A 1 89 ? -5.108 -10.781 28.651 1.00 81.12 89 PHE A O 1
ATOM 758 N N . ILE A 1 90 ? -4.151 -9.117 27.497 1.00 82.56 90 ILE A N 1
ATOM 759 C CA . ILE A 1 90 ? -2.918 -9.093 28.301 1.00 82.56 90 ILE A CA 1
ATOM 760 C C . ILE A 1 90 ? -3.087 -8.206 29.539 1.00 82.56 90 ILE A C 1
ATOM 762 O O . ILE A 1 90 ? -2.799 -8.622 30.658 1.00 82.56 90 ILE A O 1
ATOM 766 N N . PHE A 1 91 ? -3.566 -6.975 29.350 1.00 81.75 91 PHE A N 1
ATOM 767 C CA . PHE A 1 91 ? -3.583 -5.951 30.401 1.00 81.75 91 PHE A CA 1
ATOM 768 C C . PHE A 1 91 ? -4.981 -5.682 30.965 1.00 81.75 91 PHE A C 1
ATOM 770 O O . PHE A 1 91 ? -5.113 -4.879 31.884 1.00 81.75 91 PHE A O 1
ATOM 777 N N . HIS A 1 92 ? -6.024 -6.315 30.412 1.00 80.12 92 HIS A N 1
ATOM 778 C CA . HIS A 1 92 ? -7.422 -6.123 30.815 1.00 80.12 92 HIS A CA 1
ATOM 779 C C . HIS A 1 92 ? -7.858 -4.645 30.829 1.00 80.12 92 HIS A C 1
ATOM 781 O O . HIS A 1 92 ? -8.745 -4.242 31.581 1.00 80.12 92 HIS A O 1
ATOM 787 N N . GLN A 1 93 ? -7.242 -3.824 29.972 1.00 76.50 93 GLN A N 1
ATOM 788 C CA . GLN A 1 93 ? -7.508 -2.391 29.878 1.00 76.50 93 GLN A CA 1
ATOM 789 C C . GLN A 1 93 ? -8.339 -2.047 28.640 1.00 76.50 93 GLN A C 1
ATOM 791 O O . GLN A 1 93 ? -8.351 -2.773 27.647 1.00 76.50 93 GLN A O 1
ATOM 796 N N . ASN A 1 94 ? -9.001 -0.891 28.682 1.00 76.25 94 ASN A N 1
ATOM 797 C CA . ASN A 1 94 ? -9.861 -0.395 27.606 1.00 76.25 94 ASN A CA 1
ATOM 798 C C . ASN A 1 94 ? -9.541 1.049 27.179 1.00 76.25 94 ASN A C 1
ATOM 800 O O . ASN A 1 94 ? -10.306 1.634 26.415 1.00 76.25 94 ASN A O 1
ATOM 804 N N . TYR A 1 95 ? -8.434 1.649 27.624 1.00 80.31 95 TYR A N 1
ATOM 805 C CA . TYR A 1 95 ? -8.065 3.012 27.214 1.00 80.31 95 TYR A CA 1
ATOM 806 C C . TYR A 1 95 ? -7.681 3.076 25.732 1.00 80.31 95 TYR A C 1
ATOM 808 O O . TYR A 1 95 ? -8.195 3.915 24.992 1.00 80.31 95 TYR A O 1
ATOM 816 N N . PHE A 1 96 ? -6.872 2.117 25.285 1.00 87.50 96 PHE A N 1
ATOM 817 C CA . PHE A 1 96 ? -6.473 1.935 23.894 1.00 87.50 96 PHE A CA 1
ATOM 818 C C . PHE A 1 96 ? -6.614 0.469 23.474 1.00 87.50 96 PHE A C 1
ATOM 820 O O . PHE A 1 96 ? -6.411 -0.444 24.277 1.00 87.50 96 PHE A O 1
ATOM 827 N N . ASP A 1 97 ? -6.978 0.262 22.213 1.00 89.56 97 ASP A N 1
ATOM 828 C CA . ASP A 1 97 ? -7.098 -1.048 21.580 1.00 89.56 97 ASP A CA 1
ATOM 829 C C . ASP A 1 97 ? -5.867 -1.279 20.710 1.00 89.56 97 ASP A C 1
ATOM 831 O O . ASP A 1 97 ? -5.698 -0.594 19.701 1.00 89.56 97 ASP A O 1
ATOM 835 N N . LEU A 1 98 ? -5.021 -2.238 21.081 1.00 93.56 98 LEU A N 1
ATOM 836 C CA . LEU A 1 98 ? -3.950 -2.704 20.205 1.00 93.56 98 LEU A CA 1
ATOM 837 C C . LEU A 1 98 ? -4.440 -3.951 19.476 1.00 93.56 98 LEU A C 1
ATOM 839 O O . LEU A 1 98 ? -4.419 -5.044 20.037 1.00 93.56 98 LEU A O 1
ATOM 843 N N . GLN A 1 99 ? -4.908 -3.786 18.244 1.00 94.88 99 GLN A N 1
ATOM 844 C CA . GLN A 1 99 ? -5.355 -4.905 17.418 1.00 94.88 99 GLN A CA 1
ATOM 845 C C . GLN A 1 99 ? -4.247 -5.377 16.487 1.00 94.88 99 GLN A C 1
ATOM 847 O O . GLN A 1 99 ? -3.611 -4.553 15.836 1.00 94.88 99 GLN A O 1
ATOM 852 N N . MET A 1 100 ? -4.074 -6.691 16.383 1.00 96.31 100 MET A N 1
ATOM 853 C CA . MET A 1 100 ? -3.222 -7.333 15.382 1.00 96.31 100 MET A CA 1
ATOM 854 C C . MET A 1 100 ? -4.041 -8.317 14.556 1.00 96.31 100 MET A C 1
ATOM 856 O O . MET A 1 100 ? -4.951 -8.949 15.092 1.00 96.31 100 MET A O 1
ATOM 860 N N . GLY A 1 101 ? -3.731 -8.451 13.273 1.00 96.69 101 GLY A N 1
ATOM 861 C CA . GLY A 1 101 ? -4.441 -9.339 12.359 1.00 96.69 101 GLY A CA 1
ATOM 862 C C . GLY A 1 101 ? -3.695 -9.545 11.048 1.00 96.69 101 GLY A C 1
ATOM 863 O O . GLY A 1 101 ? -2.527 -9.183 10.907 1.00 96.69 101 GLY A O 1
ATOM 864 N N . LEU A 1 102 ? -4.386 -10.149 10.089 1.00 97.81 102 LEU A N 1
ATOM 865 C CA . LEU A 1 102 ? -3.851 -10.467 8.768 1.00 97.81 102 LEU A CA 1
ATOM 866 C C . LEU A 1 102 ? -4.520 -9.589 7.716 1.00 97.81 102 LEU A C 1
ATOM 868 O O . LEU A 1 102 ? -5.618 -9.083 7.946 1.00 97.81 102 LEU A O 1
ATOM 872 N N . GLY A 1 103 ? -3.872 -9.405 6.574 1.00 97.38 103 GLY A N 1
ATOM 873 C CA . GLY A 1 103 ? -4.360 -8.556 5.502 1.00 97.38 103 GLY A CA 1
ATOM 874 C C . GLY A 1 103 ? -4.001 -9.093 4.126 1.00 97.38 103 GLY A C 1
ATOM 875 O O . GLY A 1 103 ? -2.951 -9.704 3.939 1.00 97.38 103 GLY A O 1
ATOM 876 N N . LEU A 1 104 ? -4.881 -8.851 3.162 1.00 97.62 104 LEU A N 1
ATOM 877 C CA . LEU A 1 104 ? -4.601 -9.000 1.738 1.00 97.62 104 LEU A CA 1
ATOM 878 C C . LEU A 1 104 ? -4.673 -7.624 1.094 1.00 97.62 104 LEU A C 1
ATOM 880 O O . LEU A 1 104 ? -5.654 -6.909 1.294 1.00 97.62 104 LEU A O 1
ATOM 884 N N . GLN A 1 105 ? -3.656 -7.267 0.317 1.00 96.88 105 GLN A N 1
ATOM 885 C CA . GLN A 1 105 ? -3.576 -5.984 -0.370 1.00 96.88 105 GLN A CA 1
ATOM 886 C C . GLN A 1 105 ? -3.406 -6.196 -1.871 1.00 96.88 105 GLN A C 1
ATOM 888 O O . GLN A 1 105 ? -2.597 -7.008 -2.310 1.00 96.88 105 GLN A O 1
ATOM 893 N N . MET A 1 106 ? -4.144 -5.421 -2.658 1.00 96.56 106 MET A N 1
ATOM 894 C CA . MET A 1 106 ? -3.934 -5.279 -4.089 1.00 96.56 106 MET A CA 1
ATOM 895 C C . MET A 1 106 ? -3.794 -3.800 -4.433 1.00 96.56 106 MET A C 1
ATOM 897 O O . MET A 1 106 ? -4.605 -2.979 -4.006 1.00 96.56 106 MET A O 1
ATOM 901 N N . ILE A 1 107 ? -2.784 -3.475 -5.234 1.00 95.38 107 ILE A N 1
ATOM 902 C CA . ILE A 1 107 ? -2.559 -2.149 -5.804 1.00 95.38 107 ILE A CA 1
ATOM 903 C C . ILE A 1 107 ? -2.525 -2.292 -7.320 1.00 95.38 107 ILE A C 1
ATOM 905 O O . ILE A 1 107 ? -1.777 -3.123 -7.836 1.00 95.38 107 ILE A O 1
ATOM 909 N N . ASN A 1 108 ? -3.314 -1.478 -8.019 1.00 93.88 108 ASN A N 1
ATOM 910 C CA . ASN A 1 108 ? -3.296 -1.396 -9.476 1.00 93.88 108 ASN A CA 1
ATOM 911 C C . ASN A 1 108 ? -3.224 0.059 -9.936 1.00 93.88 108 ASN A C 1
ATOM 913 O O . ASN A 1 108 ? -3.879 0.924 -9.350 1.00 93.88 108 ASN A O 1
ATOM 917 N N . TYR A 1 109 ? -2.456 0.329 -10.983 1.00 90.88 109 TYR A N 1
ATOM 918 C CA . TYR A 1 109 ? -2.302 1.677 -11.529 1.00 90.88 109 TYR A CA 1
ATOM 919 C C . TYR A 1 109 ? -3.202 1.857 -12.755 1.00 90.88 109 TYR A C 1
ATOM 921 O O . TYR A 1 109 ? -3.581 0.884 -13.388 1.00 90.88 109 TYR A O 1
ATOM 929 N N . PHE A 1 110 ? -3.662 3.080 -13.031 1.00 86.81 110 PHE A N 1
ATOM 930 C CA . PHE A 1 110 ? -4.755 3.271 -14.001 1.00 86.81 110 PHE A CA 1
ATOM 931 C C . PHE A 1 110 ? -4.317 3.411 -15.453 1.00 86.81 110 PHE A C 1
ATOM 933 O O . PHE A 1 110 ? -5.116 3.145 -16.343 1.00 86.81 110 PHE A O 1
ATOM 940 N N . ASN A 1 111 ? -3.107 3.909 -15.684 1.00 85.81 111 ASN A N 1
ATOM 941 C CA . ASN A 1 111 ? -2.666 4.287 -17.017 1.00 85.81 111 ASN A CA 1
ATOM 942 C C . ASN A 1 111 ? -1.712 3.248 -17.593 1.00 85.81 111 ASN A C 1
ATOM 944 O O . ASN A 1 111 ? -0.909 2.675 -16.860 1.00 85.81 111 ASN A O 1
ATOM 948 N N . ASP A 1 112 ? -1.743 3.149 -18.921 1.00 88.19 112 ASP A N 1
ATOM 949 C CA . ASP A 1 112 ? -0.904 2.271 -19.737 1.00 88.19 112 ASP A CA 1
ATOM 950 C C . ASP A 1 112 ? 0.078 3.085 -20.591 1.00 88.19 112 ASP A C 1
ATOM 952 O O . ASP A 1 112 ? -0.051 3.149 -21.817 1.00 88.19 112 ASP A O 1
ATOM 956 N N . PRO A 1 113 ? 1.043 3.804 -19.992 1.00 88.88 113 PRO A N 1
ATOM 957 C CA . PRO A 1 113 ? 2.031 4.514 -20.781 1.00 88.88 113 PRO A CA 1
ATOM 958 C C . PRO A 1 113 ? 2.907 3.522 -21.556 1.00 88.88 113 PRO A C 1
ATOM 960 O O . PRO A 1 113 ? 3.436 2.550 -21.008 1.00 88.88 113 PRO A O 1
ATOM 963 N N . SER A 1 114 ? 3.070 3.797 -22.849 1.00 87.56 114 SER A N 1
ATOM 964 C CA . SER A 1 114 ? 3.930 3.023 -23.740 1.00 87.56 114 SER A CA 1
ATOM 965 C C . SER A 1 114 ? 5.392 3.105 -23.309 1.00 87.56 114 SER A C 1
ATOM 967 O O . SER A 1 114 ? 5.866 4.161 -22.873 1.00 87.56 114 SER A O 1
ATOM 969 N N . LEU A 1 115 ? 6.131 2.016 -23.504 1.00 85.75 115 LEU A N 1
ATOM 970 C CA . LEU A 1 115 ? 7.570 2.002 -23.264 1.00 85.75 115 LEU A CA 1
ATOM 971 C C . LEU A 1 115 ? 8.322 2.927 -24.253 1.00 85.75 115 LEU A C 1
ATOM 973 O O . LEU A 1 115 ? 7.874 3.097 -25.393 1.00 85.75 115 LEU A O 1
ATOM 977 N N . PRO A 1 116 ? 9.462 3.528 -23.851 1.00 81.75 116 PRO A N 1
ATOM 978 C CA . PRO A 1 116 ? 10.239 4.430 -24.697 1.00 81.75 116 PRO A CA 1
ATOM 979 C C . PRO A 1 116 ? 10.688 3.775 -26.005 1.00 81.75 116 PRO A C 1
ATOM 981 O O . PRO A 1 116 ? 11.021 2.593 -26.037 1.00 81.75 116 PRO A O 1
ATOM 984 N N . SER A 1 117 ? 10.730 4.572 -27.075 1.00 72.38 117 SER A N 1
ATOM 985 C CA . SER A 1 117 ? 11.032 4.096 -28.434 1.00 72.38 117 SER A CA 1
ATOM 986 C C . SER A 1 117 ? 12.287 4.698 -29.063 1.00 72.38 117 SER A C 1
ATOM 988 O O . SER A 1 117 ? 12.585 4.405 -30.219 1.00 72.38 117 SER A O 1
ATOM 990 N N . ASP A 1 118 ? 13.005 5.551 -28.328 1.00 70.06 118 ASP A N 1
ATOM 991 C CA . ASP A 1 118 ? 14.120 6.311 -28.893 1.00 70.06 118 ASP A CA 1
ATOM 992 C C . ASP A 1 118 ? 15.270 5.386 -29.315 1.00 70.06 118 ASP A C 1
ATOM 994 O O . ASP A 1 118 ? 15.614 4.422 -28.630 1.00 70.06 118 ASP A O 1
ATOM 998 N N . THR A 1 119 ? 15.898 5.690 -30.446 1.00 56.94 119 THR A N 1
ATOM 999 C CA . THR A 1 119 ? 17.000 4.896 -30.994 1.00 56.94 119 THR A CA 1
ATOM 1000 C C . THR A 1 119 ? 18.153 4.788 -29.985 1.00 56.94 119 THR A C 1
ATOM 1002 O O . THR A 1 119 ? 18.657 5.803 -29.510 1.00 56.94 119 THR A O 1
ATOM 1005 N N . GLY A 1 120 ? 18.581 3.561 -29.660 1.00 61.03 120 GLY A N 1
ATOM 1006 C CA . GLY A 1 120 ? 19.659 3.285 -28.693 1.00 61.03 120 GLY A CA 1
ATOM 1007 C C . GLY A 1 120 ? 19.194 2.945 -27.270 1.00 61.03 120 GLY A C 1
ATOM 1008 O O . GLY A 1 120 ? 20.024 2.658 -26.412 1.00 61.03 120 GLY A O 1
ATOM 1009 N N . LYS A 1 121 ? 17.883 2.945 -27.016 1.00 64.56 121 LYS A N 1
ATOM 1010 C CA . LYS A 1 121 ? 17.273 2.579 -25.733 1.00 64.56 121 LYS A CA 1
ATOM 1011 C C . LYS A 1 121 ? 16.915 1.079 -25.679 1.00 64.56 121 LYS A C 1
ATOM 1013 O O . LYS A 1 121 ? 16.376 0.537 -26.637 1.00 64.56 121 LYS A O 1
ATOM 1018 N N . VAL A 1 122 ? 17.201 0.409 -24.553 1.00 69.75 122 VAL A N 1
ATOM 1019 C CA . VAL A 1 122 ? 17.140 -1.068 -24.370 1.00 69.75 122 VAL A CA 1
ATOM 1020 C C . VAL A 1 122 ? 15.744 -1.580 -23.959 1.00 69.75 122 VAL A C 1
ATOM 1022 O O . VAL A 1 122 ? 15.620 -2.480 -23.136 1.00 69.75 122 VAL A O 1
ATOM 1025 N N . TRP A 1 123 ? 14.665 -0.977 -24.455 1.00 79.12 123 TRP A N 1
ATOM 1026 C CA . TRP A 1 123 ? 13.316 -1.468 -24.149 1.00 79.12 123 TRP A CA 1
ATOM 1027 C C . TRP A 1 123 ? 12.812 -2.328 -25.291 1.00 79.12 123 TRP A C 1
ATOM 1029 O O . TRP A 1 123 ? 12.589 -1.824 -26.394 1.00 79.12 123 TRP A O 1
ATOM 1039 N N . ASP A 1 124 ? 12.584 -3.606 -25.006 1.00 77.00 124 ASP A N 1
ATOM 1040 C CA . ASP A 1 124 ? 11.817 -4.449 -25.909 1.00 77.00 124 ASP A CA 1
ATOM 1041 C C . ASP A 1 124 ? 10.325 -4.196 -25.680 1.00 77.00 124 ASP A C 1
ATOM 1043 O O . ASP A 1 124 ? 9.804 -4.309 -24.567 1.00 77.00 124 ASP A O 1
ATOM 1047 N N . ARG A 1 125 ? 9.650 -3.771 -26.746 1.00 76.69 125 ARG A N 1
ATOM 1048 C CA . ARG A 1 125 ? 8.250 -3.342 -26.712 1.00 76.69 125 ARG A CA 1
ATOM 1049 C C . ARG A 1 125 ? 7.303 -4.428 -27.176 1.00 76.69 125 ARG A C 1
ATOM 1051 O O . ARG A 1 125 ? 6.108 -4.286 -26.954 1.00 76.69 125 ARG A O 1
ATOM 1058 N N . TYR A 1 126 ? 7.815 -5.485 -27.795 1.00 76.00 126 TYR A N 1
ATOM 1059 C CA . TYR A 1 126 ? 6.982 -6.452 -28.482 1.00 76.00 126 TYR A CA 1
ATOM 1060 C C . TYR A 1 126 ? 6.798 -7.705 -27.631 1.00 76.00 126 TYR A C 1
ATOM 1062 O O . TYR A 1 126 ? 7.752 -8.328 -27.169 1.00 76.00 126 TYR A O 1
ATOM 1070 N N . SER A 1 127 ? 5.543 -8.099 -27.449 1.00 77.38 127 SER A N 1
ATOM 1071 C CA . SER A 1 127 ? 5.168 -9.431 -26.990 1.00 77.38 127 SER A CA 1
ATOM 1072 C C . SER A 1 127 ? 4.425 -10.156 -28.108 1.00 77.38 127 SER A C 1
ATOM 1074 O O . SER A 1 127 ? 3.816 -9.543 -28.988 1.00 77.38 127 SER A O 1
ATOM 1076 N N . ASN A 1 128 ? 4.425 -11.489 -28.049 1.00 76.25 128 ASN A N 1
ATOM 1077 C CA . ASN A 1 128 ? 3.616 -12.329 -28.936 1.00 76.25 128 ASN A CA 1
ATOM 1078 C C . ASN A 1 128 ? 2.105 -12.033 -28.828 1.00 76.25 128 ASN A C 1
ATOM 1080 O O . ASN A 1 128 ? 1.341 -12.452 -29.692 1.00 76.25 128 ASN A O 1
ATOM 1084 N N . GLN A 1 129 ? 1.676 -11.326 -27.778 1.00 78.50 129 GLN A N 1
ATOM 1085 C CA . GLN A 1 129 ? 0.289 -10.951 -27.503 1.00 78.50 129 GLN A CA 1
ATOM 1086 C C . GLN A 1 129 ? 0.035 -9.432 -27.593 1.00 78.50 129 GLN A C 1
ATOM 1088 O O . GLN A 1 129 ? -0.962 -8.940 -27.069 1.00 78.50 129 GLN A O 1
ATOM 1093 N N . GLY A 1 130 ? 0.919 -8.676 -28.252 1.00 82.50 130 GLY A N 1
ATOM 1094 C CA . GLY A 1 130 ? 0.802 -7.224 -28.431 1.00 82.50 130 GLY A CA 1
ATOM 1095 C C . GLY A 1 130 ? 1.872 -6.434 -27.681 1.00 82.50 130 GLY A C 1
ATOM 1096 O O . GLY A 1 130 ? 2.727 -7.009 -27.010 1.00 82.50 130 GLY A O 1
ATOM 1097 N N . ASP A 1 131 ? 1.840 -5.109 -27.813 1.00 87.75 131 ASP A N 1
ATOM 1098 C CA . ASP A 1 131 ? 2.868 -4.240 -27.235 1.00 87.75 131 ASP A CA 1
ATOM 1099 C C . ASP A 1 131 ? 2.828 -4.242 -25.698 1.00 87.75 131 ASP A C 1
ATOM 1101 O O . ASP A 1 131 ? 1.765 -4.389 -25.087 1.00 87.75 131 ASP A O 1
ATOM 1105 N N . TYR A 1 132 ? 3.993 -4.074 -25.071 1.00 88.88 132 TYR A N 1
ATOM 1106 C CA . TYR A 1 132 ? 4.124 -3.891 -23.627 1.00 88.88 132 TYR A CA 1
ATOM 1107 C C . TYR A 1 132 ? 3.845 -2.446 -23.202 1.00 88.88 132 TYR A C 1
ATOM 1109 O O . TYR A 1 132 ? 4.351 -1.483 -23.787 1.00 88.88 132 TYR A O 1
ATOM 1117 N N . TYR A 1 133 ? 3.134 -2.320 -22.086 1.00 91.56 133 TYR A N 1
ATOM 1118 C CA . TYR A 1 133 ? 2.858 -1.076 -21.381 1.00 91.56 133 TYR A CA 1
ATOM 1119 C C . TYR A 1 133 ? 3.414 -1.139 -19.961 1.00 91.56 133 TYR A C 1
ATOM 1121 O O . TYR A 1 133 ? 3.471 -2.203 -19.339 1.00 91.56 133 TYR A O 1
ATOM 1129 N N . PHE A 1 134 ? 3.810 0.013 -19.421 1.00 91.62 134 PHE A N 1
ATOM 1130 C CA . PHE A 1 134 ? 4.179 0.110 -18.012 1.00 91.62 134 PHE A CA 1
ATOM 11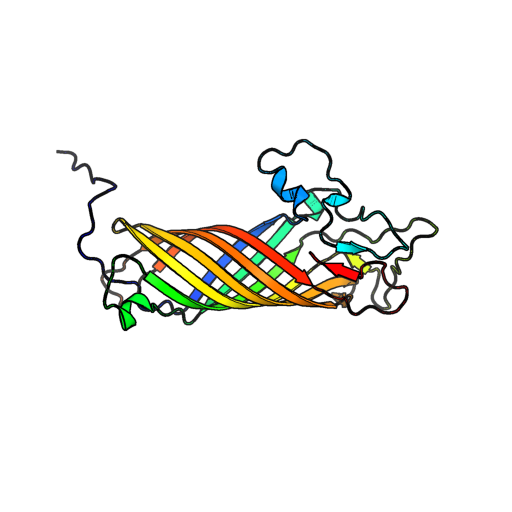31 C C . PHE A 1 134 ? 2.920 0.221 -17.150 1.00 91.62 134 PHE A C 1
ATOM 1133 O O . PHE A 1 134 ? 2.482 1.319 -16.811 1.00 91.62 134 PHE A O 1
ATOM 1140 N N . HIS A 1 135 ? 2.366 -0.933 -16.788 1.00 92.88 135 HIS A N 1
ATOM 1141 C CA . HIS A 1 135 ? 1.193 -1.064 -15.932 1.00 92.88 135 HIS A CA 1
ATOM 1142 C C . HIS A 1 135 ? 1.565 -1.811 -14.650 1.00 92.88 135 HIS A C 1
ATOM 1144 O O . HIS A 1 135 ? 1.383 -3.032 -14.561 1.00 92.88 135 HIS A O 1
ATOM 1150 N N . PRO A 1 136 ? 2.138 -1.127 -13.646 1.00 93.06 136 PRO A N 1
ATOM 1151 C CA . PRO A 1 136 ? 2.517 -1.803 -12.426 1.00 93.06 136 PRO A CA 1
ATOM 1152 C C . PRO A 1 136 ? 1.302 -2.419 -11.715 1.00 93.06 136 PRO A C 1
ATOM 1154 O O . PRO A 1 136 ? 0.170 -1.952 -11.826 1.00 93.06 136 PRO A O 1
ATOM 1157 N N . ARG A 1 137 ? 1.530 -3.490 -10.962 1.00 94.81 137 ARG A N 1
ATOM 1158 C CA . ARG A 1 137 ? 0.530 -4.098 -10.080 1.00 94.81 137 ARG A CA 1
ATOM 1159 C C . ARG A 1 137 ? 1.225 -4.836 -8.962 1.00 94.81 137 ARG A C 1
ATOM 1161 O O . ARG A 1 137 ? 2.226 -5.509 -9.197 1.00 94.81 137 ARG A O 1
ATOM 1168 N N . SER A 1 138 ? 0.652 -4.744 -7.771 1.00 95.44 138 SER A N 1
ATOM 1169 C CA . SER A 1 138 ? 1.106 -5.472 -6.592 1.00 95.44 138 SER A CA 1
ATOM 1170 C C . SER A 1 138 ? -0.048 -6.247 -5.970 1.00 95.44 138 SER A C 1
ATOM 1172 O O . SER A 1 138 ? -1.163 -5.730 -5.871 1.00 95.44 138 SER A O 1
ATOM 1174 N N . ILE A 1 139 ? 0.215 -7.485 -5.560 1.00 96.75 139 ILE A N 1
ATOM 1175 C CA . ILE A 1 139 ? -0.694 -8.303 -4.755 1.00 96.75 139 ILE A CA 1
ATOM 1176 C C . ILE A 1 139 ? 0.115 -8.902 -3.613 1.00 96.75 139 ILE A C 1
ATOM 1178 O O . ILE A 1 139 ? 1.141 -9.539 -3.851 1.00 96.75 139 ILE A O 1
ATOM 1182 N N . GLY A 1 140 ? -0.341 -8.718 -2.379 1.00 96.44 140 GLY A N 1
ATOM 1183 C CA . GLY A 1 140 ? 0.426 -9.100 -1.205 1.00 96.44 140 GLY A CA 1
ATOM 1184 C C . GLY A 1 140 ? -0.398 -9.546 -0.014 1.00 96.44 140 GLY A C 1
ATOM 1185 O O . GLY A 1 140 ? -1.611 -9.340 0.064 1.00 96.44 140 GLY A O 1
ATOM 1186 N N . PHE A 1 141 ? 0.321 -10.173 0.910 1.00 97.75 141 PHE A N 1
ATOM 1187 C CA . PHE A 1 141 ? -0.163 -10.585 2.214 1.00 97.75 141 PHE A CA 1
ATOM 1188 C C . PHE A 1 141 ? 0.576 -9.816 3.306 1.00 97.75 141 PHE A C 1
ATOM 1190 O O . PHE A 1 141 ? 1.801 -9.675 3.262 1.00 97.75 141 PHE A O 1
ATOM 1197 N N . ASN A 1 142 ? -0.171 -9.351 4.303 1.00 97.06 142 ASN A N 1
ATOM 1198 C CA . ASN A 1 142 ? 0.298 -8.399 5.296 1.00 97.06 142 ASN A CA 1
ATOM 1199 C C . ASN A 1 142 ? -0.058 -8.874 6.707 1.00 97.06 142 ASN A C 1
ATOM 1201 O O . ASN A 1 142 ? -1.151 -9.374 6.959 1.00 97.06 142 ASN A O 1
ATOM 1205 N N . LEU A 1 143 ? 0.849 -8.654 7.652 1.00 97.69 143 LEU A N 1
ATOM 1206 C CA . LEU A 1 143 ? 0.543 -8.621 9.074 1.00 97.69 143 LEU A CA 1
ATOM 1207 C C . LEU A 1 143 ? 0.217 -7.172 9.433 1.00 97.69 143 LEU A C 1
ATOM 1209 O O . LEU A 1 143 ? 1.045 -6.282 9.226 1.00 97.69 143 LEU A O 1
ATOM 1213 N N . ASN A 1 144 ? -0.979 -6.928 9.962 1.00 96.94 144 ASN A N 1
ATOM 1214 C CA . ASN A 1 144 ? -1.416 -5.595 10.359 1.00 96.94 144 ASN A CA 1
ATOM 1215 C C . ASN A 1 144 ? -1.436 -5.428 11.878 1.00 96.94 144 ASN A C 1
ATOM 1217 O O . ASN A 1 144 ? -1.723 -6.349 12.639 1.00 96.94 144 ASN A O 1
ATOM 1221 N N . THR A 1 145 ? -1.125 -4.212 12.310 1.00 96.81 145 THR A N 1
ATOM 1222 C CA . THR A 1 145 ? -1.203 -3.753 13.690 1.00 96.81 145 THR A CA 1
ATOM 1223 C C . THR A 1 145 ? -1.880 -2.393 13.707 1.00 96.81 145 THR A C 1
ATOM 1225 O O . THR A 1 145 ? -1.591 -1.520 12.893 1.00 96.81 145 THR A O 1
ATOM 1228 N N . SER A 1 146 ? -2.793 -2.176 14.644 1.00 96.38 146 SER A N 1
ATOM 1229 C CA . SER A 1 146 ? -3.420 -0.874 14.826 1.00 96.38 146 SER A CA 1
ATOM 1230 C C . SER A 1 146 ? -3.561 -0.523 16.289 1.00 96.38 146 SER A C 1
ATOM 1232 O O . SER A 1 146 ? -4.059 -1.334 17.070 1.00 96.38 146 SER A O 1
ATOM 1234 N N . LEU A 1 147 ? -3.215 0.712 16.620 1.00 95.19 147 LEU A N 1
ATOM 1235 C CA . LEU A 1 147 ? -3.436 1.302 17.927 1.00 95.19 147 LEU A CA 1
ATOM 1236 C C . LEU A 1 147 ? -4.614 2.268 17.830 1.00 95.19 147 LEU A C 1
ATOM 1238 O O . LEU A 1 147 ? -4.493 3.323 17.215 1.00 95.19 147 LEU A O 1
ATOM 1242 N N . GLY A 1 148 ? -5.752 1.905 18.414 1.00 93.06 148 GLY A N 1
ATOM 1243 C CA . GLY A 1 148 ? -6.977 2.699 18.401 1.00 93.06 148 GLY A CA 1
ATOM 1244 C C . GLY A 1 148 ? -7.297 3.318 19.757 1.00 93.06 148 GLY A C 1
ATOM 1245 O O . GLY A 1 148 ? -7.134 2.682 20.795 1.00 93.06 148 GLY A O 1
ATOM 1246 N N . TRP A 1 149 ? -7.818 4.540 19.762 1.00 90.44 149 TRP A N 1
ATOM 1247 C CA . TRP A 1 149 ? -8.357 5.199 20.948 1.00 90.44 149 TRP A CA 1
ATOM 1248 C C . TRP A 1 149 ? -9.671 5.901 20.619 1.00 90.44 149 TRP A C 1
ATOM 1250 O O . TRP A 1 149 ? -9.861 6.524 19.570 1.00 90.44 149 TRP A O 1
ATOM 1260 N N . GLN A 1 150 ? -10.623 5.778 21.536 1.00 87.88 150 GLN A N 1
ATOM 1261 C CA . GLN A 1 150 ? -11.980 6.246 21.320 1.00 87.88 150 GLN A CA 1
ATOM 1262 C C . GLN A 1 150 ? -12.199 7.584 22.035 1.00 87.88 150 GLN A C 1
ATOM 1264 O O . GLN A 1 150 ? -12.530 7.620 23.219 1.00 87.88 150 GLN A O 1
ATOM 1269 N N . LEU A 1 151 ? -12.038 8.691 21.303 1.00 75.88 151 LEU A N 1
ATOM 1270 C CA . LEU A 1 151 ? -12.191 10.050 21.846 1.00 75.88 151 LEU A CA 1
ATOM 1271 C C . LEU A 1 151 ? -13.642 10.382 22.239 1.00 75.88 151 LEU A C 1
ATOM 1273 O O . LEU A 1 151 ? -13.877 11.251 23.073 1.00 75.88 151 LEU A O 1
ATOM 1277 N N . SER A 1 152 ? -14.629 9.699 21.649 1.00 82.12 152 SER A N 1
ATOM 1278 C CA . SER A 1 152 ? -16.051 9.874 21.975 1.00 82.12 152 SER A CA 1
ATOM 1279 C C . SER A 1 152 ? -16.848 8.595 21.716 1.00 82.12 152 SER A C 1
ATOM 1281 O O . SER A 1 152 ? -16.412 7.716 20.978 1.00 82.12 152 SER A O 1
ATOM 1283 N N . ARG A 1 153 ? -18.087 8.503 22.215 1.00 81.62 153 ARG A N 1
ATOM 1284 C CA . ARG A 1 153 ? -18.962 7.326 21.998 1.00 81.62 153 ARG A CA 1
ATOM 1285 C C . ARG A 1 153 ? -19.161 6.937 20.524 1.00 81.62 153 ARG A C 1
ATOM 1287 O O . ARG A 1 153 ? -19.517 5.792 20.262 1.00 81.62 153 ARG A O 1
ATOM 1294 N N . LYS A 1 154 ? -18.941 7.869 19.589 1.00 87.06 154 LYS A N 1
ATOM 1295 C CA . LYS A 1 154 ? -19.189 7.695 18.151 1.00 87.06 154 LYS A CA 1
ATOM 1296 C C . LYS A 1 154 ? -17.931 7.687 17.277 1.00 87.06 154 LYS A C 1
ATOM 1298 O O . LYS A 1 154 ? -18.068 7.385 16.101 1.00 87.06 154 LYS A O 1
ATOM 1303 N N . HIS A 1 155 ? -16.748 7.999 17.813 1.00 89.62 155 HIS A N 1
ATOM 1304 C CA . HIS A 1 155 ? -15.528 8.166 17.010 1.00 89.62 155 HIS A CA 1
ATOM 1305 C C . HIS A 1 155 ? -14.356 7.381 17.601 1.00 89.62 155 HIS A C 1
ATOM 1307 O O . HIS A 1 155 ? -14.019 7.573 18.773 1.00 89.62 155 HIS A O 1
ATOM 1313 N N . LEU A 1 156 ? -13.728 6.544 16.776 1.00 91.25 156 LEU A N 1
ATOM 1314 C CA . LEU A 1 156 ? -12.517 5.781 17.073 1.00 91.25 156 LEU A CA 1
ATOM 1315 C C . LEU A 1 156 ? -11.401 6.242 16.135 1.00 91.25 156 LEU A C 1
ATOM 1317 O O . LEU A 1 156 ? -11.468 5.991 14.936 1.00 91.25 156 LEU A O 1
ATOM 1321 N N . THR A 1 157 ? -10.382 6.894 16.676 1.00 94.62 157 THR A N 1
ATOM 1322 C CA . THR A 1 157 ? -9.181 7.266 15.919 1.00 94.62 157 THR A CA 1
ATOM 1323 C C . THR A 1 157 ? -8.133 6.182 16.097 1.00 94.62 157 THR A C 1
ATOM 1325 O O . THR A 1 157 ? -8.084 5.548 17.149 1.00 94.62 157 THR A O 1
ATOM 1328 N N . TYR A 1 158 ? -7.327 5.929 15.072 1.00 95.56 158 TYR A N 1
ATOM 1329 C CA . TYR A 1 158 ? -6.314 4.889 15.122 1.00 95.56 158 TYR A CA 1
ATOM 1330 C C . TYR A 1 158 ? -5.069 5.246 14.316 1.00 95.56 158 TYR A C 1
ATOM 1332 O O . TYR A 1 158 ? -5.139 5.949 13.306 1.00 95.56 158 TYR A O 1
ATOM 1340 N N . LEU A 1 159 ? -3.941 4.711 14.773 1.00 97.69 159 LEU A N 1
ATOM 1341 C CA . LEU A 1 159 ? -2.740 4.520 13.971 1.00 97.69 159 LEU A CA 1
ATOM 1342 C C . LEU A 1 159 ? -2.751 3.101 13.414 1.00 97.69 159 LEU A C 1
ATOM 1344 O O . LEU A 1 159 ? -3.164 2.164 14.100 1.00 97.69 159 LEU A O 1
ATOM 1348 N N . TYR A 1 160 ? -2.293 2.954 12.182 1.00 97.56 160 TYR A N 1
ATOM 1349 C CA . TYR A 1 160 ? -2.203 1.701 11.453 1.00 97.56 160 TYR A CA 1
ATOM 1350 C C . TYR A 1 160 ? -0.765 1.486 10.992 1.00 97.56 160 TYR A C 1
ATOM 1352 O O . TYR A 1 160 ? -0.125 2.408 10.490 1.00 97.56 160 TYR A O 1
ATOM 1360 N N . HIS A 1 161 ? -0.276 0.264 11.146 1.00 97.69 161 HIS A N 1
ATOM 1361 C CA . HIS A 1 161 ? 0.980 -0.200 10.581 1.00 97.69 161 HIS A CA 1
ATOM 1362 C C . HIS A 1 161 ? 0.773 -1.586 9.983 1.00 97.69 161 HIS A C 1
ATOM 1364 O O . HIS A 1 161 ? 0.040 -2.402 10.542 1.00 97.69 161 HIS A O 1
ATOM 1370 N N . SER A 1 162 ? 1.408 -1.870 8.854 1.00 97.19 162 SER A N 1
ATOM 1371 C CA . SER A 1 162 ? 1.447 -3.231 8.329 1.00 97.19 162 SER A CA 1
ATOM 1372 C C . SER A 1 162 ? 2.771 -3.518 7.655 1.00 97.19 162 SER A C 1
ATOM 1374 O O . SER A 1 162 ? 3.273 -2.662 6.928 1.00 97.19 162 SER A O 1
ATOM 1376 N N . LEU A 1 163 ? 3.237 -4.752 7.785 1.00 97.62 163 LEU A N 1
ATOM 1377 C CA . LEU A 1 163 ? 4.369 -5.287 7.039 1.00 97.62 163 LEU A CA 1
ATOM 1378 C C . LEU A 1 163 ? 3.909 -6.508 6.257 1.00 97.62 163 LEU A C 1
ATOM 1380 O O . LEU A 1 163 ? 3.149 -7.323 6.777 1.00 97.62 163 LEU A O 1
ATOM 1384 N N . GLY A 1 164 ? 4.354 -6.642 5.016 1.00 96.19 164 GLY A N 1
ATOM 1385 C CA . GLY A 1 164 ? 3.904 -7.723 4.153 1.00 96.19 164 GLY A CA 1
ATOM 1386 C C . GLY A 1 164 ? 4.884 -8.086 3.058 1.00 96.19 164 GLY A C 1
ATOM 1387 O O . GLY A 1 164 ? 5.844 -7.365 2.792 1.00 96.19 164 GLY A O 1
ATOM 1388 N N . ILE A 1 165 ? 4.590 -9.195 2.396 1.00 96.62 165 ILE A N 1
ATOM 1389 C CA . ILE A 1 165 ? 5.295 -9.672 1.207 1.00 96.62 165 ILE A CA 1
ATOM 1390 C C . ILE A 1 165 ? 4.323 -9.557 0.037 1.00 96.62 165 ILE A C 1
ATOM 1392 O O . ILE A 1 165 ? 3.149 -9.905 0.164 1.00 96.62 165 ILE A O 1
ATOM 1396 N N . SER A 1 166 ? 4.793 -9.032 -1.089 1.00 95.56 166 SER A N 1
ATOM 1397 C CA . SER A 1 166 ? 3.977 -8.795 -2.278 1.00 95.56 166 SER A CA 1
ATOM 1398 C C . SER A 1 166 ? 4.649 -9.324 -3.534 1.00 95.56 166 SER A C 1
ATOM 1400 O O . SER A 1 166 ? 5.856 -9.179 -3.707 1.00 95.56 166 SER A O 1
ATOM 1402 N N . SER A 1 167 ? 3.856 -9.899 -4.432 1.00 95.06 167 SER A N 1
ATOM 1403 C CA . SER A 1 167 ? 4.246 -10.122 -5.818 1.00 95.06 167 SER A CA 1
ATOM 1404 C C . SER A 1 167 ? 3.956 -8.856 -6.611 1.00 95.06 167 SER A C 1
ATOM 1406 O O . SER A 1 167 ? 2.849 -8.317 -6.556 1.00 95.06 167 SER A O 1
ATOM 1408 N N . ILE A 1 168 ? 4.967 -8.370 -7.318 1.00 94.75 168 ILE A N 1
ATOM 1409 C CA . ILE A 1 168 ? 4.935 -7.125 -8.073 1.00 94.75 168 ILE A CA 1
ATOM 1410 C C . ILE A 1 168 ? 5.191 -7.476 -9.527 1.00 94.75 168 ILE A C 1
ATOM 1412 O O . ILE A 1 168 ? 6.050 -8.297 -9.822 1.00 94.75 168 ILE A O 1
ATOM 1416 N N . SER A 1 169 ? 4.457 -6.846 -10.432 1.00 93.62 169 SER A N 1
ATOM 1417 C CA . SER A 1 169 ? 4.702 -6.876 -11.876 1.00 93.62 169 SER A CA 1
ATOM 1418 C C . SER A 1 169 ? 4.708 -5.447 -12.376 1.00 93.62 169 SER A C 1
ATOM 1420 O O . SER A 1 169 ? 3.942 -4.629 -11.867 1.00 93.62 169 SER A O 1
ATOM 1422 N N . LEU A 1 170 ? 5.575 -5.134 -13.331 1.00 92.50 170 LEU A N 1
ATOM 1423 C CA . LEU A 1 170 ? 5.723 -3.769 -13.836 1.00 92.50 170 LEU A CA 1
ATOM 1424 C C . LEU A 1 170 ? 5.153 -3.592 -15.238 1.00 92.50 170 LEU A C 1
ATOM 1426 O O . LEU A 1 170 ? 4.711 -2.489 -15.559 1.00 92.50 170 LEU A O 1
ATOM 1430 N N . TYR A 1 171 ? 5.168 -4.647 -16.056 1.00 91.38 171 TYR A N 1
ATOM 1431 C CA . TYR A 1 171 ? 4.700 -4.605 -17.437 1.00 91.38 171 TYR A CA 1
ATOM 1432 C C . TYR A 1 171 ? 3.456 -5.461 -17.639 1.00 91.38 171 TYR A C 1
ATOM 1434 O O . TYR A 1 171 ? 3.293 -6.516 -17.020 1.00 91.38 171 TYR A O 1
ATOM 1442 N N . GLU A 1 172 ? 2.613 -5.009 -18.558 1.00 92.25 172 GLU A N 1
ATOM 1443 C CA . GLU A 1 172 ? 1.446 -5.726 -19.056 1.00 92.25 172 GLU A CA 1
ATOM 1444 C C . GLU A 1 172 ? 1.395 -5.574 -20.575 1.00 92.25 172 GLU A C 1
ATOM 1446 O O . GLU A 1 172 ? 1.604 -4.483 -21.103 1.00 92.25 172 GLU A O 1
ATOM 1451 N N . SER A 1 173 ? 1.197 -6.679 -21.286 1.00 90.69 173 SER A N 1
ATOM 1452 C CA . SER A 1 173 ? 1.003 -6.655 -22.738 1.00 90.69 173 SER A CA 1
ATOM 1453 C C . SER A 1 173 ? -0.444 -6.322 -23.099 1.00 90.69 173 SER A C 1
ATOM 1455 O O . SER A 1 173 ? -1.346 -6.511 -22.283 1.00 90.69 173 SER A O 1
ATOM 1457 N N . GLY A 1 174 ? -0.694 -5.911 -24.344 1.00 87.62 174 GLY A N 1
ATOM 1458 C CA . GLY A 1 174 ? -2.057 -5.694 -24.852 1.00 87.62 174 GLY A CA 1
ATOM 1459 C C . GLY A 1 174 ? -3.001 -6.905 -24.715 1.00 87.62 174 GLY A C 1
ATOM 1460 O O . GLY A 1 174 ? -4.214 -6.722 -24.639 1.00 87.62 174 GLY A O 1
ATOM 1461 N N . GLY A 1 175 ? -2.461 -8.128 -24.640 1.00 85.12 175 GLY A N 1
ATOM 1462 C CA . GLY A 1 175 ? -3.209 -9.364 -24.380 1.00 85.12 175 GLY A CA 1
ATOM 1463 C C . GLY A 1 175 ? -3.462 -9.680 -22.899 1.00 85.12 175 GLY A C 1
ATOM 1464 O O . GLY A 1 175 ? -4.170 -10.638 -22.603 1.00 85.12 175 GLY A O 1
ATOM 1465 N N . GLY A 1 176 ? -2.918 -8.887 -21.969 1.00 87.19 176 GLY A N 1
ATOM 1466 C CA . GLY A 1 176 ? -3.063 -9.067 -20.518 1.00 87.19 176 GLY A CA 1
ATOM 1467 C C . GLY A 1 176 ? -1.957 -9.897 -19.853 1.00 87.19 176 GLY A C 1
ATOM 1468 O O . GLY A 1 176 ? -1.960 -10.055 -18.630 1.00 87.19 176 GLY A O 1
ATOM 1469 N N . ASP A 1 177 ? -0.983 -10.405 -20.619 1.00 88.88 177 ASP A N 1
ATOM 1470 C CA . ASP A 1 177 ? 0.177 -11.091 -20.042 1.00 88.88 177 ASP A CA 1
ATOM 1471 C C . ASP A 1 177 ? 1.041 -10.106 -19.254 1.00 88.88 177 ASP A C 1
ATOM 1473 O O . ASP A 1 177 ? 1.492 -9.084 -19.785 1.00 88.88 177 ASP A O 1
ATOM 1477 N N . ARG A 1 178 ? 1.299 -10.443 -17.987 1.00 89.31 178 ARG A N 1
ATOM 1478 C CA . ARG A 1 178 ? 2.097 -9.633 -17.064 1.00 89.31 178 ARG A CA 1
ATOM 1479 C C . ARG A 1 178 ? 3.519 -10.159 -16.997 1.00 89.31 178 ARG A C 1
ATOM 1481 O O . ARG A 1 178 ? 3.735 -11.353 -16.798 1.00 89.31 178 ARG A O 1
ATOM 1488 N N . THR A 1 179 ? 4.487 -9.263 -17.115 1.00 87.50 179 THR A N 1
ATOM 1489 C CA . THR A 1 179 ? 5.912 -9.601 -17.074 1.00 87.50 179 THR A CA 1
ATOM 1490 C C . THR A 1 179 ? 6.666 -8.618 -16.192 1.00 87.50 179 THR A C 1
ATOM 1492 O O . THR A 1 179 ? 6.076 -7.724 -15.570 1.00 87.50 179 THR A O 1
ATOM 1495 N N . LEU A 1 180 ? 7.984 -8.810 -16.105 1.00 86.69 180 LEU A N 1
ATOM 1496 C CA . LEU A 1 180 ? 8.854 -8.005 -15.262 1.00 86.69 180 LEU A CA 1
ATOM 1497 C C . LEU A 1 180 ? 8.382 -8.073 -13.803 1.00 86.69 180 LEU A C 1
ATOM 1499 O O . LEU A 1 180 ? 8.003 -7.070 -13.190 1.00 86.69 180 LEU A O 1
ATOM 1503 N N . SER A 1 181 ? 8.325 -9.308 -13.301 1.00 90.25 181 SER A N 1
ATOM 1504 C CA . SER A 1 181 ? 7.805 -9.632 -11.981 1.00 90.25 181 SER A CA 1
ATOM 1505 C C . SER A 1 181 ? 8.905 -9.879 -10.960 1.00 90.25 181 SER A C 1
ATOM 1507 O O . SER A 1 181 ? 10.008 -10.303 -11.292 1.00 90.25 181 SER A O 1
ATOM 1509 N N . GLY A 1 182 ? 8.587 -9.655 -9.696 1.00 91.19 182 GLY A N 1
ATOM 1510 C CA . GLY A 1 182 ? 9.456 -10.008 -8.588 1.00 91.19 182 GLY A CA 1
ATOM 1511 C C . GLY A 1 182 ? 8.699 -10.023 -7.271 1.00 91.19 182 GLY A C 1
ATOM 1512 O O . GLY A 1 182 ? 7.537 -9.618 -7.179 1.00 91.19 182 GLY A O 1
ATOM 1513 N N . THR A 1 183 ? 9.367 -10.528 -6.240 1.00 94.56 183 THR A N 1
ATOM 1514 C CA . THR A 1 183 ? 8.850 -10.488 -4.873 1.00 94.56 183 THR A CA 1
ATOM 1515 C C . THR A 1 183 ? 9.435 -9.278 -4.161 1.00 94.56 183 THR A C 1
ATOM 1517 O O . THR A 1 183 ? 10.638 -9.030 -4.225 1.00 94.56 183 THR A O 1
ATOM 1520 N N . GLY A 1 184 ? 8.581 -8.529 -3.476 1.00 93.62 184 GLY A N 1
ATOM 1521 C CA . GLY A 1 184 ? 8.963 -7.355 -2.715 1.00 93.62 184 GLY A CA 1
ATOM 1522 C C . GLY A 1 184 ? 8.386 -7.340 -1.308 1.00 93.62 184 GLY A C 1
ATOM 1523 O O . GLY A 1 184 ? 7.469 -8.088 -0.967 1.00 93.62 184 GLY A O 1
ATOM 1524 N N . LEU A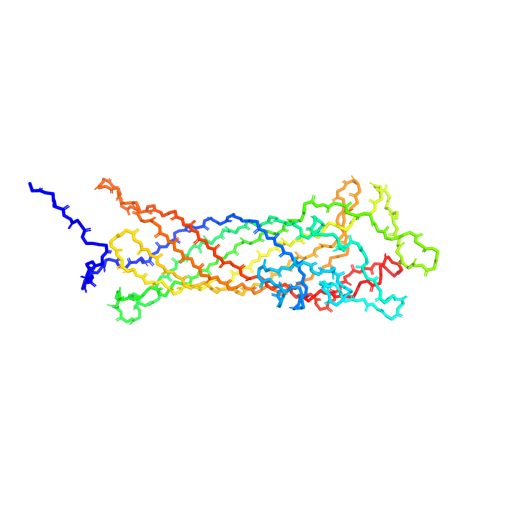 1 185 ? 8.936 -6.451 -0.490 1.00 95.31 185 LEU A N 1
ATOM 1525 C CA . LEU A 1 185 ? 8.416 -6.116 0.825 1.00 95.31 185 LEU A CA 1
ATOM 1526 C C . LEU A 1 185 ? 7.486 -4.912 0.706 1.00 95.31 185 LEU A C 1
ATOM 1528 O O . LEU A 1 185 ? 7.765 -3.958 -0.018 1.00 95.31 185 LEU A O 1
ATOM 1532 N N . SER A 1 186 ? 6.385 -4.956 1.444 1.00 94.25 186 SER A N 1
ATOM 1533 C CA . SER A 1 186 ? 5.442 -3.850 1.569 1.00 94.25 186 SER A CA 1
ATOM 1534 C C . SER A 1 186 ? 5.401 -3.377 3.014 1.00 94.25 186 SER A C 1
ATOM 1536 O O . SER A 1 186 ? 5.334 -4.183 3.944 1.00 94.25 186 SER A O 1
ATOM 1538 N N . GLU A 1 187 ? 5.423 -2.066 3.200 1.00 95.38 187 GLU A N 1
ATOM 1539 C CA . GLU A 1 187 ? 5.233 -1.425 4.490 1.00 95.38 187 GLU A CA 1
ATOM 1540 C C . GLU A 1 187 ? 4.173 -0.338 4.354 1.00 95.38 187 GLU A C 1
ATOM 1542 O O . GLU A 1 187 ? 4.200 0.473 3.429 1.00 95.38 187 GLU A O 1
ATOM 1547 N N . ASN A 1 188 ? 3.217 -0.324 5.276 1.00 94.69 188 ASN A N 1
ATOM 1548 C CA . ASN A 1 188 ? 2.161 0.674 5.304 1.00 94.69 188 ASN A CA 1
ATOM 1549 C C . ASN A 1 188 ? 2.124 1.362 6.656 1.00 94.69 188 ASN A C 1
ATOM 1551 O O . ASN A 1 188 ? 2.142 0.693 7.685 1.00 94.69 188 ASN A O 1
ATOM 1555 N N . PHE A 1 189 ? 1.942 2.676 6.637 1.00 96.00 189 PHE A N 1
ATOM 1556 C CA . PHE A 1 189 ? 1.578 3.472 7.800 1.00 96.00 189 PHE A CA 1
ATOM 1557 C C . PHE A 1 189 ? 0.299 4.237 7.501 1.00 96.00 189 PHE A C 1
ATOM 1559 O O . PHE A 1 189 ? 0.129 4.765 6.405 1.00 96.00 189 PHE A O 1
ATOM 1566 N N . GLY A 1 190 ? -0.601 4.324 8.468 1.00 96.25 190 GLY A N 1
ATOM 1567 C CA . GLY A 1 190 ? -1.845 5.058 8.307 1.00 96.25 190 GLY A CA 1
ATOM 1568 C C . GLY A 1 190 ? -2.292 5.740 9.585 1.00 96.25 190 GLY A C 1
ATOM 1569 O O . GLY A 1 190 ? -1.996 5.295 10.693 1.00 96.25 190 GLY A O 1
ATOM 1570 N N . ILE A 1 191 ? -3.035 6.825 9.418 1.00 97.44 191 ILE A N 1
ATOM 1571 C CA . ILE A 1 191 ? -3.816 7.450 10.479 1.00 97.44 191 ILE A CA 1
ATOM 1572 C C . ILE A 1 191 ? -5.246 7.595 9.986 1.00 97.44 191 ILE A C 1
ATOM 1574 O O . ILE A 1 191 ? -5.499 8.109 8.896 1.00 97.44 191 ILE A O 1
ATOM 1578 N N . GLY A 1 192 ? -6.197 7.133 10.787 1.00 96.56 192 GLY A N 1
ATOM 1579 C CA . GLY A 1 192 ? -7.591 7.140 10.387 1.00 96.56 192 GLY A CA 1
ATOM 1580 C C . GLY A 1 192 ? -8.541 7.379 11.538 1.00 96.56 192 GLY A C 1
ATOM 1581 O O . GLY A 1 192 ? -8.189 7.308 12.717 1.00 96.56 192 GLY A O 1
ATOM 1582 N N . THR A 1 193 ? -9.788 7.661 11.183 1.00 96.00 193 THR A N 1
ATOM 1583 C CA . THR A 1 193 ? -10.886 7.747 12.139 1.00 96.00 193 THR A CA 1
ATOM 1584 C C . THR A 1 193 ? -12.105 7.008 11.614 1.00 96.00 193 THR A C 1
ATOM 1586 O O . THR A 1 193 ? -12.409 7.044 10.421 1.00 96.00 193 THR A O 1
ATOM 1589 N N . LYS A 1 194 ? -12.786 6.300 12.513 1.00 95.19 194 LYS A N 1
ATOM 1590 C CA . LYS A 1 194 ? -13.981 5.501 12.255 1.00 95.19 194 LYS A CA 1
ATOM 1591 C C . LYS A 1 194 ? -15.161 6.044 13.048 1.00 95.19 194 LYS A C 1
ATOM 1593 O O . LYS A 1 194 ? -15.081 6.232 14.262 1.00 95.19 194 LYS A O 1
ATOM 1598 N N . PHE A 1 195 ? -16.277 6.217 12.361 1.00 93.31 195 PHE A N 1
ATOM 1599 C CA . PHE A 1 195 ? -17.592 6.494 12.910 1.00 93.31 195 PHE A CA 1
ATOM 1600 C C . PHE A 1 195 ? -18.273 5.183 13.293 1.00 93.31 195 PHE A C 1
ATOM 1602 O O . PHE A 1 195 ? -18.353 4.255 12.490 1.00 93.31 195 PHE A O 1
ATOM 1609 N N . ILE A 1 196 ? -18.751 5.108 14.532 1.00 91.00 196 ILE A N 1
ATOM 1610 C CA . ILE A 1 196 ? -19.338 3.909 15.130 1.00 91.00 196 ILE A CA 1
ATOM 1611 C C . ILE A 1 196 ? -20.864 3.959 15.014 1.00 91.00 196 ILE A C 1
ATOM 1613 O O . ILE A 1 196 ? -21.508 4.852 15.571 1.00 91.00 196 ILE A O 1
ATOM 1617 N N . PHE A 1 197 ? -21.445 2.938 14.385 1.00 88.81 197 PHE A N 1
ATOM 1618 C CA . PHE A 1 197 ? -22.886 2.743 14.251 1.00 88.81 197 PHE A CA 1
ATOM 1619 C C . PHE A 1 197 ? -23.314 1.515 15.056 1.00 88.81 197 PHE A C 1
ATOM 1621 O O . PHE A 1 197 ? -23.063 0.369 14.677 1.00 88.81 197 PHE A O 1
ATOM 1628 N N . ARG A 1 198 ? -23.953 1.764 16.203 1.00 83.19 198 ARG A N 1
ATOM 1629 C CA . ARG A 1 198 ? -24.499 0.716 17.075 1.00 83.19 198 ARG A CA 1
ATOM 1630 C C . ARG A 1 198 ? -25.945 0.419 16.685 1.00 83.19 198 ARG A C 1
ATOM 1632 O O . ARG A 1 198 ? -26.738 1.346 16.554 1.00 83.19 198 ARG A O 1
ATOM 1639 N N . GLN A 1 199 ? -26.282 -0.860 16.542 1.00 79.06 199 GLN A N 1
ATOM 1640 C CA . GLN A 1 199 ? -27.664 -1.322 16.411 1.00 79.06 199 GLN A CA 1
ATOM 1641 C C . GLN A 1 199 ? -28.098 -1.963 17.729 1.00 79.06 199 GLN A C 1
ATOM 1643 O O . GLN A 1 199 ? -27.458 -2.899 18.191 1.00 79.06 199 GLN A O 1
ATOM 1648 N N . GLU A 1 200 ? -29.192 -1.488 18.326 1.00 74.12 200 GLU A N 1
ATOM 1649 C CA . GLU A 1 200 ? -29.632 -1.939 19.659 1.00 74.12 200 GLU A CA 1
ATOM 1650 C C . GLU A 1 200 ? -30.040 -3.421 19.714 1.00 74.12 200 GLU A C 1
ATOM 1652 O O . GLU A 1 200 ? -30.033 -4.019 20.783 1.00 74.12 200 GLU A O 1
ATOM 1657 N N . ARG A 1 201 ? 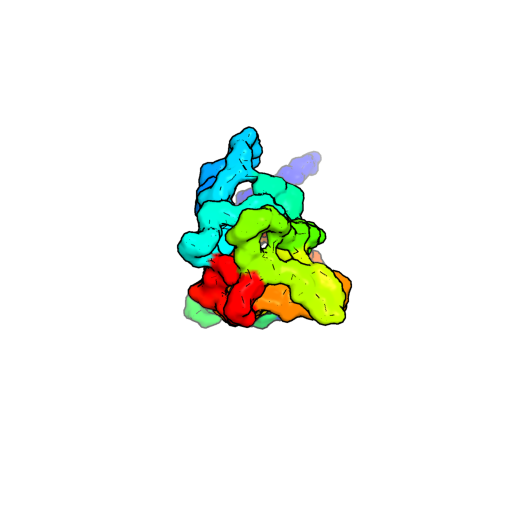-30.378 -4.028 18.568 1.00 76.12 201 ARG A N 1
ATOM 1658 C CA . ARG A 1 201 ? -30.878 -5.412 18.477 1.00 76.12 201 ARG A CA 1
ATOM 1659 C C . ARG A 1 201 ? -29.869 -6.420 17.920 1.00 76.12 201 ARG A C 1
ATOM 1661 O O . ARG A 1 201 ? -30.258 -7.543 17.611 1.00 76.12 201 ARG A O 1
ATOM 1668 N N . ARG A 1 202 ? -28.604 -6.036 17.717 1.00 78.44 202 ARG A N 1
ATOM 1669 C CA . ARG A 1 202 ? -27.580 -6.926 17.146 1.00 78.44 202 ARG A CA 1
ATOM 1670 C C . ARG A 1 202 ? -26.314 -6.939 17.994 1.00 78.44 202 ARG A C 1
ATOM 1672 O O . ARG A 1 202 ? -25.924 -5.924 18.556 1.00 78.44 202 ARG A O 1
ATOM 1679 N N . ASN A 1 203 ? -25.632 -8.082 18.003 1.00 82.69 203 ASN A N 1
ATOM 1680 C CA . ASN A 1 203 ? -24.405 -8.295 18.778 1.00 82.69 203 ASN A CA 1
ATOM 1681 C C . ASN A 1 203 ? -23.134 -7.834 18.042 1.00 82.69 203 ASN A C 1
ATOM 1683 O O . ASN A 1 203 ? -22.033 -8.255 18.385 1.00 82.69 203 ASN A O 1
ATOM 1687 N N . PHE A 1 204 ? -23.267 -6.990 17.017 1.00 82.69 204 PHE A N 1
ATOM 1688 C CA . PHE A 1 204 ? -22.138 -6.453 16.264 1.00 82.69 204 PHE A CA 1
ATOM 1689 C C . PHE A 1 204 ? -22.301 -4.957 16.008 1.00 82.69 204 PHE A C 1
ATOM 1691 O O . PHE A 1 204 ? -23.395 -4.392 16.067 1.00 82.69 204 PHE A O 1
ATOM 1698 N N . ILE A 1 205 ? -21.175 -4.319 15.714 1.00 88.00 205 ILE A N 1
ATOM 1699 C CA . ILE A 1 205 ? -21.062 -2.883 15.492 1.00 88.00 205 ILE A CA 1
ATOM 1700 C C . ILE A 1 205 ? -20.546 -2.667 14.075 1.00 88.00 205 ILE A C 1
ATOM 1702 O O . ILE A 1 205 ? -19.593 -3.323 13.663 1.00 88.00 205 ILE A O 1
ATOM 1706 N N . TYR A 1 206 ? -21.146 -1.722 13.354 1.00 91.19 206 TYR A N 1
ATOM 1707 C CA . TYR A 1 206 ? -20.605 -1.271 12.077 1.00 91.19 206 TYR A CA 1
ATOM 1708 C C . TYR A 1 206 ? -19.741 -0.038 12.270 1.00 91.19 206 TYR A C 1
ATOM 1710 O O . TYR A 1 206 ? -20.047 0.840 13.083 1.00 91.19 206 TYR A O 1
ATOM 1718 N N . THR A 1 207 ? -18.685 0.049 11.472 1.00 93.62 207 THR A N 1
ATOM 1719 C CA . THR A 1 207 ? -17.839 1.232 11.412 1.00 93.62 207 THR A CA 1
ATOM 1720 C C . THR A 1 207 ? -17.624 1.662 9.977 1.00 93.62 207 THR A C 1
ATOM 1722 O O . THR A 1 207 ? -17.379 0.820 9.121 1.00 93.62 207 THR A O 1
ATOM 1725 N N . PHE A 1 208 ? -17.654 2.967 9.740 1.00 95.31 208 PHE A N 1
ATOM 1726 C CA . PHE A 1 208 ? -17.239 3.581 8.481 1.00 95.31 208 PHE A CA 1
ATOM 1727 C C . PHE A 1 208 ? -16.170 4.619 8.788 1.00 95.31 208 PHE A C 1
ATOM 1729 O O . PHE A 1 208 ? -16.270 5.281 9.816 1.00 95.31 208 PHE A O 1
ATOM 1736 N N . GLY A 1 209 ? -15.151 4.777 7.952 1.00 95.50 209 GLY A N 1
ATOM 1737 C CA . GLY A 1 209 ? -14.043 5.659 8.288 1.00 95.50 209 GLY A CA 1
ATOM 1738 C C . GLY A 1 209 ? -13.302 6.219 7.095 1.00 95.50 209 GLY A C 1
ATOM 1739 O O . GLY A 1 209 ? -13.526 5.826 5.955 1.00 95.50 209 GLY A O 1
ATOM 1740 N N . ILE A 1 210 ? -12.404 7.140 7.416 1.00 96.88 210 ILE A N 1
ATOM 1741 C CA . ILE A 1 210 ? -11.438 7.730 6.496 1.00 96.88 210 ILE A CA 1
ATOM 1742 C C . ILE A 1 210 ? -10.032 7.448 7.030 1.00 96.88 210 ILE A C 1
ATOM 1744 O O . ILE A 1 210 ? -9.818 7.452 8.246 1.00 96.88 210 ILE A O 1
ATOM 1748 N N . GLU A 1 211 ? -9.091 7.180 6.132 1.00 97.06 211 GLU A N 1
ATOM 1749 C CA . GLU A 1 211 ? -7.695 6.872 6.452 1.00 97.06 211 GLU A CA 1
ATOM 1750 C C . GLU A 1 211 ? -6.789 7.646 5.493 1.00 97.06 211 GLU A C 1
ATOM 1752 O O . GLU A 1 211 ? -7.000 7.630 4.280 1.00 97.06 211 GLU A O 1
ATOM 1757 N N . LEU A 1 212 ? -5.789 8.328 6.046 1.00 95.50 212 LEU A N 1
ATOM 1758 C CA . LEU A 1 212 ? -4.640 8.800 5.290 1.00 95.50 212 LEU A CA 1
ATOM 1759 C C . LEU A 1 212 ? -3.542 7.752 5.437 1.00 95.50 212 LEU A C 1
ATOM 1761 O O . LEU A 1 212 ? -3.199 7.379 6.561 1.00 95.50 212 LEU A O 1
ATOM 1765 N N . LYS A 1 213 ? -3.015 7.277 4.309 1.00 93.88 213 LYS A N 1
ATOM 1766 C CA . LYS A 1 213 ? -2.103 6.137 4.261 1.00 93.88 213 LYS A CA 1
ATOM 1767 C C . LYS A 1 213 ? -0.873 6.452 3.423 1.00 93.88 213 LYS A C 1
ATOM 1769 O O . LYS A 1 213 ? -0.979 7.009 2.334 1.00 93.88 213 LYS A O 1
ATOM 1774 N N . TRP A 1 214 ? 0.274 6.025 3.927 1.00 92.06 214 TRP A N 1
ATOM 1775 C CA . TRP A 1 214 ? 1.545 5.981 3.227 1.00 92.06 214 TRP A CA 1
ATOM 1776 C C . TRP A 1 214 ? 1.926 4.523 3.014 1.00 92.06 214 TRP A C 1
ATOM 1778 O O . TRP A 1 214 ? 1.898 3.723 3.950 1.00 92.06 214 TRP A O 1
ATOM 1788 N N . ASN A 1 215 ? 2.267 4.189 1.776 1.00 91.38 215 ASN A N 1
ATOM 1789 C CA . ASN A 1 215 ? 2.718 2.866 1.371 1.00 91.38 215 ASN A CA 1
ATOM 1790 C C . ASN A 1 215 ? 4.145 2.982 0.841 1.00 91.38 215 ASN A C 1
ATOM 1792 O O . ASN A 1 215 ? 4.456 3.904 0.085 1.00 91.38 215 ASN A O 1
ATOM 1796 N N . ARG A 1 216 ? 4.988 2.033 1.233 1.00 90.88 216 ARG A N 1
ATOM 1797 C CA . ARG A 1 216 ? 6.281 1.777 0.620 1.00 90.88 216 ARG A CA 1
ATOM 1798 C C . ARG A 1 216 ? 6.286 0.351 0.099 1.00 90.88 216 ARG A C 1
ATOM 1800 O O . ARG A 1 216 ? 5.896 -0.577 0.806 1.00 90.88 216 ARG A O 1
ATOM 1807 N N . LEU A 1 217 ? 6.761 0.193 -1.124 1.00 91.88 217 LEU A N 1
ATOM 1808 C CA . LEU A 1 217 ? 6.886 -1.085 -1.797 1.00 91.88 217 LEU A CA 1
ATOM 1809 C C . LEU A 1 217 ? 8.314 -1.190 -2.319 1.00 91.88 217 LEU A C 1
ATOM 1811 O O . LEU A 1 217 ? 8.734 -0.368 -3.124 1.00 91.88 217 LEU A O 1
ATOM 1815 N N . TYR A 1 218 ? 9.049 -2.185 -1.840 1.00 91.12 218 TYR A N 1
ATOM 1816 C CA . TYR A 1 218 ? 10.454 -2.382 -2.166 1.00 91.12 218 TYR A CA 1
ATOM 1817 C C . TYR A 1 218 ? 10.656 -3.735 -2.840 1.00 91.12 218 TYR A C 1
ATOM 1819 O O . TYR A 1 218 ? 10.291 -4.764 -2.275 1.00 91.12 218 TYR A O 1
ATOM 1827 N N . MET A 1 219 ? 11.272 -3.745 -4.020 1.00 91.81 219 MET A N 1
ATOM 1828 C CA . MET A 1 219 ? 11.614 -4.956 -4.771 1.00 91.81 219 MET A CA 1
ATOM 1829 C C . MET A 1 219 ? 13.096 -4.915 -5.129 1.00 91.81 219 MET A C 1
ATOM 1831 O O . MET A 1 219 ? 13.510 -4.076 -5.923 1.00 91.81 219 MET A O 1
ATOM 1835 N N . SER A 1 220 ? 13.892 -5.816 -4.550 1.00 85.81 220 SER A N 1
ATOM 1836 C CA . SER A 1 220 ? 15.357 -5.802 -4.686 1.00 85.81 220 SER A CA 1
ATOM 1837 C C . SER A 1 220 ? 15.865 -6.259 -6.051 1.00 85.81 220 SER A C 1
ATOM 1839 O O . SER A 1 220 ? 16.973 -5.899 -6.435 1.00 85.81 220 SER A O 1
ATOM 1841 N N . SER A 1 221 ? 15.086 -7.067 -6.766 1.00 84.88 221 SER A N 1
ATOM 1842 C CA . SER A 1 221 ? 15.425 -7.548 -8.102 1.00 84.88 221 SER A CA 1
ATOM 1843 C C . SER A 1 221 ? 14.166 -7.843 -8.895 1.00 84.88 221 SER A C 1
ATOM 1845 O O . SER A 1 221 ? 13.187 -8.334 -8.326 1.00 84.88 221 SER A O 1
ATOM 1847 N N . VAL A 1 222 ? 14.219 -7.620 -10.204 1.00 83.94 222 VAL A N 1
ATOM 1848 C CA . VAL A 1 222 ? 13.158 -8.047 -11.115 1.00 83.94 222 VAL A CA 1
ATOM 1849 C C . VAL A 1 222 ? 13.628 -9.186 -12.002 1.00 83.94 222 VAL A C 1
ATOM 1851 O O . VAL A 1 222 ? 14.745 -9.170 -12.517 1.00 83.94 222 VAL A O 1
ATOM 1854 N N . GLU A 1 223 ? 12.764 -10.174 -12.194 1.00 81.25 223 GLU A N 1
ATOM 1855 C CA . GLU A 1 223 ? 12.992 -11.247 -13.149 1.00 81.25 223 GLU A CA 1
ATOM 1856 C C . GLU A 1 223 ? 12.606 -10.751 -14.546 1.00 81.25 223 GLU A C 1
ATOM 1858 O O . GLU A 1 223 ? 11.435 -10.510 -14.854 1.00 81.25 223 GLU A O 1
ATOM 1863 N N . ALA A 1 224 ? 13.616 -10.558 -15.393 1.00 73.25 224 ALA A N 1
ATOM 1864 C CA . ALA A 1 224 ? 13.457 -10.093 -16.763 1.00 73.25 224 ALA A CA 1
ATOM 1865 C C . ALA A 1 224 ? 14.309 -10.926 -17.724 1.00 73.25 224 ALA A C 1
ATOM 1867 O O . ALA A 1 224 ? 15.435 -11.317 -17.407 1.00 73.25 224 ALA A O 1
ATOM 1868 N N . HIS A 1 225 ? 13.797 -11.147 -18.937 1.00 71.44 225 HIS A N 1
ATOM 1869 C CA . HIS A 1 225 ? 14.616 -11.654 -20.034 1.00 71.44 225 HIS A CA 1
ATOM 1870 C C . HIS A 1 225 ? 15.702 -10.621 -20.369 1.00 71.44 225 HIS A C 1
ATOM 1872 O O . HIS A 1 225 ? 15.445 -9.414 -20.361 1.00 71.44 225 HIS A O 1
ATOM 1878 N N . LYS A 1 226 ? 16.928 -11.080 -20.657 1.00 66.31 226 LYS A N 1
ATOM 1879 C CA . LYS A 1 226 ? 18.039 -10.180 -21.004 1.00 66.31 226 LYS A CA 1
ATOM 1880 C C . LYS A 1 226 ? 17.643 -9.286 -22.184 1.00 66.31 226 LYS A C 1
ATOM 1882 O O . LYS A 1 226 ? 17.246 -9.801 -23.223 1.00 66.31 226 LYS A O 1
ATOM 1887 N N . GLY A 1 227 ? 17.787 -7.971 -22.017 1.00 68.19 227 GLY A N 1
ATOM 1888 C CA . GLY A 1 227 ? 17.464 -6.975 -23.044 1.00 68.19 227 GLY A CA 1
ATOM 1889 C C . GLY A 1 227 ? 16.009 -6.490 -23.060 1.00 68.19 227 GLY A C 1
ATOM 1890 O O . GLY A 1 227 ? 15.703 -5.599 -23.841 1.00 68.19 227 GLY A O 1
ATOM 1891 N N . LEU A 1 228 ? 15.128 -7.023 -22.199 1.00 75.62 228 LEU A N 1
ATOM 1892 C CA . LEU A 1 228 ? 13.727 -6.586 -22.114 1.00 75.62 228 LEU A CA 1
ATOM 1893 C C . LEU A 1 228 ? 13.589 -5.182 -21.505 1.00 75.62 228 LEU A C 1
ATOM 1895 O O . LEU A 1 228 ? 12.733 -4.397 -21.910 1.00 75.62 228 LEU A O 1
ATOM 1899 N N . THR A 1 229 ? 14.391 -4.876 -20.485 1.00 81.50 229 THR A N 1
ATOM 1900 C CA . THR A 1 229 ? 14.294 -3.614 -19.752 1.00 81.50 229 THR A CA 1
ATOM 1901 C C . THR A 1 229 ? 15.603 -3.257 -19.046 1.00 81.50 229 THR A C 1
ATOM 1903 O O . THR A 1 229 ? 16.314 -4.165 -18.610 1.00 81.50 229 THR A O 1
ATOM 1906 N N . PRO A 1 230 ? 15.885 -1.955 -18.852 1.00 83.31 230 PRO A N 1
ATOM 1907 C CA . PRO A 1 230 ? 16.922 -1.486 -17.938 1.00 83.31 230 PRO A CA 1
ATOM 1908 C C . PRO A 1 230 ? 16.481 -1.462 -16.459 1.00 83.31 230 PRO A C 1
ATOM 1910 O O . PRO A 1 230 ? 17.268 -1.079 -15.600 1.00 83.31 230 PRO A O 1
ATOM 1913 N N . ILE A 1 231 ? 15.231 -1.809 -16.118 1.00 85.12 231 ILE A N 1
ATOM 1914 C CA . ILE A 1 231 ? 14.743 -1.781 -14.725 1.00 85.12 231 ILE A CA 1
ATOM 1915 C C . ILE A 1 231 ? 15.309 -2.966 -13.931 1.00 85.12 231 ILE A C 1
ATOM 1917 O O . ILE A 1 231 ? 15.050 -4.120 -14.265 1.00 85.12 231 ILE A O 1
ATOM 1921 N N . GLN A 1 232 ? 16.009 -2.674 -12.832 1.00 86.62 232 GLN A N 1
ATOM 1922 C CA . GLN A 1 232 ? 16.600 -3.680 -11.943 1.00 86.62 232 GLN A CA 1
ATOM 1923 C C . GLN A 1 232 ? 15.817 -3.886 -10.645 1.00 86.62 232 GLN A C 1
ATOM 1925 O O . GLN A 1 232 ? 15.810 -4.994 -10.115 1.00 86.62 232 GLN A O 1
ATOM 1930 N N . ALA A 1 233 ? 15.174 -2.838 -10.123 1.00 86.38 233 ALA A N 1
ATOM 1931 C CA . ALA A 1 233 ? 14.544 -2.848 -8.802 1.00 86.38 233 ALA A CA 1
ATOM 1932 C C . ALA A 1 233 ? 13.489 -1.734 -8.649 1.00 86.38 233 ALA A C 1
ATOM 1934 O O . ALA A 1 233 ? 13.359 -0.866 -9.518 1.00 86.38 233 ALA A O 1
ATOM 1935 N N . VAL A 1 234 ? 12.744 -1.754 -7.539 1.00 88.50 234 VAL A N 1
ATOM 1936 C CA . VAL A 1 234 ? 11.739 -0.739 -7.156 1.00 88.50 234 VAL A CA 1
ATOM 1937 C C . VAL A 1 234 ? 11.976 -0.283 -5.713 1.00 88.50 234 VAL A C 1
ATOM 1939 O O . VAL A 1 234 ? 12.225 -1.127 -4.850 1.00 88.50 234 VAL A O 1
ATOM 1942 N N . ASP A 1 235 ? 11.884 1.028 -5.461 1.00 83.44 235 ASP A N 1
ATOM 1943 C CA . ASP A 1 235 ? 12.047 1.677 -4.142 1.00 83.44 235 ASP A CA 1
ATOM 1944 C C . ASP A 1 235 ? 11.103 2.877 -3.931 1.00 83.44 235 ASP A C 1
ATOM 1946 O O . ASP A 1 235 ? 11.007 3.743 -4.835 1.00 83.44 235 ASP A O 1
#

pLDDT: mean 83.69, std 13.66, range [36.69, 97.88]

Secondary structure (DSSP, 8-state):
------TT---SS-----EEEEEEEEEEEE---HHHHTT-S---SPP-GGG-SEEE-TT----GGG-SSGGGEEEEEEEEEEEEEHHHHHH---SEEEEEEEEEEEEEES--PBPP--TT-----EETTEEEEEEEEEEEEEEEEEEEEEEETTEEEEEEEEEEEEEEEEEEETTS-EEEEEEEEEEEEEEEEEEEEE-TTSS-EEEEEEEEEEEEEEBS--B--TTS-SEEEE-

Sequence (235 aa):
NKIRYSLFNRMTFRQPVVFTPFDVKVGYLYYGRKNYWSQLPFNSSNITITDSPVLLDSTQYEFKIIETTTNRKGLFIEIDFLRTNLTHFIFHQNYFDLQMGLGLQMINYFNDPSLPSDTGKVWDRYSNQGDYYFHPRSIGFNLNTSLGWQLSRKHLTYLYHSLGISSISLYESGGGDRTLSGTGLSENFGIGTKFIFRQERRNFIYTFGIELKWNRLYMSSVEAHKGLTPIQAVD

Foldseek 3Di:
DDDDDDPFDDDPDDDAPFWDAKDKDKDKDFAWDPVVVVCPDDDPDFDDQNRHQFDFAPQDDHDCQPRDSLQRMKMKMKMWGGWGFPCCVPVVDRQKTKTKTKMKMKMWTDDFRADDDDPSALADQDDPQAGKTFIKMKIKMKIKIKIWGARDPFKIKIKIKIKIKIKMFGIAGPNGDTFQIAIKIKIKIKIKMWTWADDPPDPDIDIDMDMDMDMDIWGQATDDDPSNGRTGIGD